Protein AF-A0A931HM32-F1 (afdb_monomer)

Foldseek 3Di:
DDPPPRDDPQLLLVLLCVQQNWDWDALDPPGDIDTAGRFDLVLQQCVQPDDDLLSLLCRRRNPVVSVVVCVSCVPPPVVVSVVVSLVSCLSSLNNDAAPVGSNVVSVLCRQCVVQLQQQCCVDDPNDGPSCCRNVVVVNPVNNSVVCLVVGDDVGSRNVSVVPPPVNVVVVVVCVVVVVDPDDDQADDPVVCDPVVVVVLVVVLVVQQVVLVVQCPDPVCPPVSPDRDDRRHYDADPVNVVVVVVVLVVVQVVCCVVVPPVDDRPDDPPDDD

Solvent-accessible surface area (backbone atoms only — not comparable to full-atom values): 15772 Å² total; per-residue (Å²): 136,72,53,100,77,77,57,64,82,54,44,44,30,50,45,36,34,76,42,53,44,65,49,77,46,69,65,53,102,86,39,68,78,44,80,36,59,58,42,50,50,70,37,50,28,48,51,73,77,54,83,49,66,68,61,46,36,25,40,46,56,35,63,76,53,28,50,57,51,48,64,71,45,69,87,51,66,67,64,62,55,49,51,50,49,46,50,55,25,46,57,53,34,60,57,70,74,36,93,76,32,35,45,51,51,41,53,51,30,47,76,37,36,79,26,45,44,56,46,31,58,72,40,98,78,65,50,52,72,45,45,36,31,69,39,27,90,86,31,39,59,56,55,53,66,63,43,62,83,66,51,62,90,82,33,48,41,53,48,51,61,74,67,36,62,68,61,51,51,53,51,53,51,36,38,73,72,62,79,37,81,76,81,72,84,44,52,60,67,74,90,60,40,73,64,58,51,50,53,50,52,50,52,46,48,50,51,46,51,53,50,50,54,49,31,67,31,86,92,33,55,91,65,54,74,76,79,79,73,76,72,73,58,52,77,52,73,64,57,52,51,51,53,50,49,52,50,53,52,47,40,53,52,43,35,70,75,50,39,95,79,48,79,69,88,71,79,79,81,76,83,128

Secondary structure (DSSP, 8-state):
---TTS-PPPHHHHHHHHHH--EEEE-STTSPEEEEPPPPHHHHHHTTT---HHHHHHHHH-HHHHHHHHHHHTTS-HHHHHHHHHHHHHHTT-SS--TT-HHHHHHHHHHHHHHHHHHHHTSTT---TTHHHHTTTTS-HHHHHHHGGGSPTTSHHHHHHHT-HHHHHHHHHHHHHTSSPPPPSSPPSTT--HHHHHHHHHHHHHHHHHHHHHHHSTTTTT---SPPPPPP----HHHHHHHHHHHHHHHHHHHHHHGGGPPPSS------

Structure (mmCIF, N/CA/C/O backbone):
data_AF-A0A931HM32-F1
#
_entry.id   AF-A0A931HM32-F1
#
loop_
_atom_site.group_PDB
_atom_site.id
_atom_site.type_symbol
_atom_site.label_atom_id
_atom_site.label_alt_id
_atom_site.label_comp_id
_atom_site.label_asym_id
_atom_site.label_entity_id
_atom_site.label_seq_id
_atom_site.pdbx_PDB_ins_code
_atom_site.Cartn_x
_atom_site.Cartn_y
_atom_site.Cartn_z
_atom_site.occupancy
_atom_site.B_iso_or_equiv
_atom_site.auth_seq_id
_atom_site.auth_comp_id
_atom_site.auth_asym_id
_atom_site.auth_atom_id
_atom_site.pdbx_PDB_model_num
ATOM 1 N N . MET A 1 1 ? -19.060 -9.678 -8.084 1.00 33.06 1 MET A N 1
ATOM 2 C CA . MET A 1 1 ? -20.511 -9.853 -7.874 1.00 33.06 1 MET A CA 1
ATOM 3 C C . MET A 1 1 ? -20.868 -8.829 -6.827 1.00 33.06 1 MET A C 1
ATOM 5 O O . MET A 1 1 ? -20.261 -8.868 -5.770 1.00 33.06 1 MET A O 1
ATOM 9 N N . SER A 1 2 ? -21.671 -7.838 -7.194 1.00 29.17 2 SER A N 1
ATOM 10 C CA . SER A 1 2 ? -22.040 -6.726 -6.318 1.00 29.17 2 SER A CA 1
ATOM 11 C C . SER A 1 2 ? -23.409 -7.043 -5.738 1.00 29.17 2 SER A C 1
ATOM 13 O O . SER A 1 2 ? -24.318 -7.348 -6.511 1.00 29.17 2 SER A O 1
ATOM 15 N N . ASP A 1 3 ? -23.531 -7.015 -4.417 1.00 38.59 3 ASP A N 1
ATOM 16 C CA . ASP A 1 3 ? -24.809 -7.219 -3.743 1.00 38.59 3 ASP A CA 1
ATOM 17 C C . ASP A 1 3 ? -25.696 -5.973 -3.891 1.00 38.59 3 ASP A C 1
ATOM 19 O O . ASP A 1 3 ? -25.210 -4.851 -4.063 1.00 38.59 3 ASP A O 1
ATOM 23 N N . ASP A 1 4 ? -27.012 -6.185 -3.831 1.00 36.72 4 ASP A N 1
ATOM 24 C CA . ASP A 1 4 ? -28.102 -5.236 -4.135 1.00 36.72 4 ASP A CA 1
ATOM 25 C C . ASP A 1 4 ? -28.138 -3.944 -3.273 1.00 36.72 4 ASP A C 1
ATOM 27 O O . ASP A 1 4 ? -29.061 -3.143 -3.403 1.00 36.72 4 ASP A O 1
ATOM 31 N N . ASN A 1 5 ? -27.121 -3.689 -2.438 1.00 39.31 5 ASN A N 1
ATOM 32 C CA . ASN A 1 5 ? -26.933 -2.456 -1.661 1.00 39.31 5 ASN A CA 1
ATOM 33 C C . ASN A 1 5 ? -25.804 -1.542 -2.175 1.00 39.31 5 ASN A C 1
ATOM 35 O O . ASN A 1 5 ? -25.488 -0.542 -1.535 1.00 39.31 5 ASN A O 1
ATOM 39 N N . GLY A 1 6 ? -25.177 -1.843 -3.316 1.00 35.59 6 GLY A N 1
ATOM 40 C CA . GLY A 1 6 ? -24.193 -0.947 -3.943 1.00 35.59 6 GLY A CA 1
ATOM 41 C C . GLY A 1 6 ? -22.862 -0.791 -3.192 1.00 35.59 6 GLY A C 1
ATOM 42 O O . GLY A 1 6 ? -21.959 -0.146 -3.716 1.00 35.59 6 GLY A O 1
ATOM 43 N N . SER A 1 7 ? -22.700 -1.414 -2.023 1.00 45.97 7 SER A N 1
ATOM 44 C CA . SER A 1 7 ? -21.397 -1.594 -1.388 1.00 45.97 7 SER A CA 1
ATOM 45 C C . SER A 1 7 ? -20.763 -2.855 -1.968 1.00 45.97 7 SER A C 1
ATOM 47 O O . SER A 1 7 ? -21.250 -3.966 -1.753 1.00 45.97 7 SER A O 1
ATOM 49 N N . ALA A 1 8 ? -19.718 -2.696 -2.779 1.00 59.38 8 ALA A N 1
ATOM 50 C CA . ALA A 1 8 ? -18.836 -3.818 -3.066 1.00 59.38 8 ALA A CA 1
ATOM 51 C C . ALA A 1 8 ? -18.270 -4.301 -1.723 1.00 59.38 8 ALA A C 1
ATOM 53 O O . ALA A 1 8 ? -17.804 -3.477 -0.941 1.00 59.38 8 ALA A O 1
ATOM 54 N N . ALA A 1 9 ? -18.351 -5.604 -1.436 1.00 75.25 9 ALA A N 1
ATOM 55 C CA . ALA A 1 9 ? -17.803 -6.162 -0.203 1.00 75.25 9 ALA A CA 1
ATOM 56 C C . ALA A 1 9 ? -16.348 -5.691 -0.019 1.00 75.25 9 ALA A C 1
ATOM 58 O O . ALA A 1 9 ? -15.522 -5.888 -0.914 1.00 75.25 9 ALA A O 1
ATOM 59 N N . SER A 1 10 ? -16.065 -5.034 1.110 1.00 92.44 10 SER A N 1
ATOM 60 C CA . SER A 1 10 ? -14.729 -4.526 1.423 1.00 92.44 10 SER A CA 1
ATOM 61 C C . SER A 1 10 ? -13.783 -5.697 1.680 1.00 92.44 10 SER A C 1
ATOM 63 O O . SER A 1 10 ? -14.019 -6.542 2.553 1.00 92.44 10 SER A O 1
ATOM 65 N N . PHE A 1 11 ? -12.696 -5.742 0.913 1.00 95.69 11 PHE A N 1
ATOM 66 C CA . PHE A 1 11 ? -11.633 -6.717 1.108 1.00 95.69 11 PHE A CA 1
ATOM 67 C C . PHE A 1 11 ? -10.917 -6.465 2.436 1.00 95.69 11 PHE A C 1
ATOM 69 O O . PHE A 1 11 ? -10.591 -7.415 3.139 1.00 95.69 11 PHE A O 1
ATOM 76 N N . PHE A 1 12 ? -10.712 -5.200 2.811 1.00 96.88 12 PHE A N 1
ATOM 77 C CA . PHE A 1 12 ? -10.086 -4.817 4.072 1.00 96.88 12 PHE A CA 1
ATOM 78 C C . PHE A 1 12 ? -10.884 -5.321 5.277 1.00 96.88 12 PHE A C 1
ATOM 80 O O . PHE A 1 12 ? -10.314 -5.957 6.160 1.00 96.88 12 PHE A O 1
ATOM 87 N N . ARG A 1 13 ? -12.207 -5.126 5.290 1.00 96.12 13 ARG A N 1
ATOM 88 C CA . ARG A 1 13 ? -13.055 -5.674 6.357 1.00 96.12 13 ARG A CA 1
ATOM 89 C C . ARG A 1 13 ? -12.977 -7.199 6.411 1.00 96.12 13 ARG A C 1
ATOM 91 O O . ARG A 1 13 ? -12.791 -7.759 7.486 1.00 96.12 13 ARG A O 1
ATOM 98 N N . THR A 1 14 ? -13.079 -7.856 5.254 1.00 96.50 14 THR A N 1
ATOM 99 C CA . THR A 1 14 ? -12.976 -9.324 5.156 1.00 96.50 14 THR A CA 1
ATOM 100 C C . THR A 1 14 ? -11.637 -9.816 5.717 1.00 96.50 14 THR A C 1
ATOM 102 O O . THR A 1 14 ? -11.590 -10.777 6.478 1.00 96.50 14 THR A O 1
ATOM 105 N N . LEU A 1 15 ? -10.546 -9.112 5.402 1.00 96.62 15 LEU A N 1
ATOM 106 C CA . LEU A 1 15 ? -9.211 -9.391 5.919 1.00 96.62 15 LEU A CA 1
ATOM 107 C C . LEU A 1 15 ? -9.160 -9.297 7.451 1.00 96.62 15 LEU A C 1
ATOM 109 O O . LEU A 1 15 ? -8.591 -10.188 8.081 1.00 96.62 15 LEU A O 1
ATOM 113 N N . LEU A 1 16 ? -9.742 -8.251 8.049 1.00 96.94 16 LEU A N 1
ATOM 114 C CA . LEU A 1 16 ? -9.800 -8.101 9.508 1.00 96.94 16 LEU A CA 1
ATOM 115 C C . LEU A 1 16 ? -10.594 -9.239 10.162 1.00 96.94 16 LEU A C 1
ATOM 117 O O . LEU A 1 16 ? -10.117 -9.852 11.119 1.00 96.94 16 LEU A O 1
ATOM 121 N N . GLU A 1 17 ? -11.771 -9.544 9.617 1.00 96.06 17 GLU A N 1
ATOM 122 C CA . GLU A 1 17 ? -12.668 -10.587 10.121 1.00 96.06 17 GLU A CA 1
ATOM 123 C C . GLU A 1 17 ? -12.003 -11.970 10.086 1.00 96.06 17 GLU A C 1
ATOM 125 O O . GLU A 1 17 ? -11.968 -12.678 11.091 1.00 96.06 17 GLU A O 1
ATOM 130 N N . GLU A 1 18 ? -11.399 -12.343 8.959 1.00 96.06 18 GLU A N 1
ATOM 131 C CA . GLU A 1 18 ? -10.729 -13.636 8.806 1.00 96.06 18 GLU A CA 1
ATOM 132 C C . GLU A 1 18 ? -9.413 -13.727 9.599 1.00 96.06 18 GLU A C 1
ATOM 134 O O . GLU A 1 18 ? -9.003 -14.813 10.036 1.00 96.06 18 GLU A O 1
ATOM 139 N N . ALA A 1 19 ? -8.716 -12.602 9.787 1.00 95.94 19 ALA A N 1
ATOM 140 C CA . ALA A 1 19 ? -7.470 -12.563 10.537 1.00 95.94 19 ALA A CA 1
ATOM 141 C C . ALA A 1 19 ? -7.698 -12.684 12.046 1.00 95.94 19 ALA A C 1
ATOM 143 O O . ALA A 1 19 ? -7.094 -13.561 12.673 1.00 95.94 19 ALA A O 1
ATOM 144 N N . ALA A 1 20 ? -8.521 -11.804 12.615 1.00 95.75 20 ALA A N 1
ATOM 145 C CA . ALA A 1 20 ? -8.644 -11.619 14.058 1.00 95.75 20 ALA A CA 1
ATOM 146 C C . ALA A 1 20 ? -9.920 -12.247 14.642 1.00 95.75 20 ALA A C 1
ATOM 148 O O . ALA A 1 20 ? -9.925 -12.645 15.807 1.00 95.75 20 ALA A O 1
ATOM 149 N N . GLY A 1 21 ? -10.982 -12.382 13.841 1.00 94.75 21 GLY A N 1
ATOM 150 C CA . GLY A 1 21 ? -12.316 -12.713 14.339 1.00 94.75 21 GLY A CA 1
ATOM 151 C C . GLY A 1 21 ? -12.908 -11.603 15.221 1.00 94.75 21 GLY A C 1
ATOM 152 O O . GLY A 1 21 ? -12.293 -10.544 15.384 1.00 94.75 21 GLY A O 1
A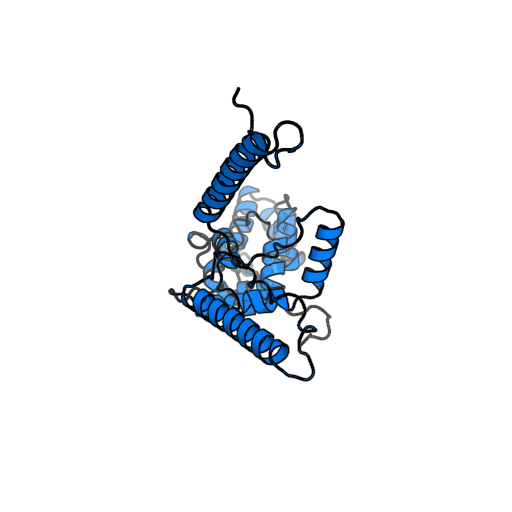TOM 153 N N . PRO A 1 22 ? -14.096 -11.824 15.808 1.00 96.19 22 PRO A N 1
ATOM 154 C CA . PRO A 1 22 ? -14.732 -10.829 16.661 1.00 96.19 22 PRO A CA 1
ATOM 155 C C . PRO A 1 22 ? -13.952 -10.615 17.964 1.00 96.19 22 PRO A C 1
ATOM 157 O O . PRO A 1 22 ? -13.372 -11.549 18.525 1.00 96.19 22 PRO A O 1
ATOM 160 N N . PHE A 1 23 ? -13.977 -9.385 18.468 1.00 96.25 23 PHE A N 1
ATOM 161 C CA . PHE A 1 23 ? -13.443 -9.020 19.774 1.00 96.25 23 PHE A CA 1
ATOM 162 C C . PHE A 1 23 ? -14.536 -9.158 20.836 1.00 96.25 23 PHE A C 1
ATOM 164 O O . PHE A 1 23 ? -15.658 -8.692 20.648 1.00 96.25 23 PHE A O 1
ATOM 171 N N . VAL A 1 24 ? -14.235 -9.810 21.957 1.00 94.88 24 VAL A N 1
ATOM 172 C CA . VAL A 1 24 ? -15.228 -10.085 23.005 1.00 94.88 24 VAL A CA 1
ATOM 173 C C . VAL A 1 24 ? -14.877 -9.310 24.265 1.00 94.88 24 VAL A C 1
ATOM 175 O O . VAL A 1 24 ? -13.780 -9.452 24.803 1.00 94.88 24 VAL A O 1
ATOM 178 N N . VAL A 1 25 ? -15.828 -8.516 24.755 1.00 91.69 25 VAL A N 1
ATOM 179 C CA . VAL A 1 25 ? -15.666 -7.658 25.933 1.00 91.69 25 VAL A CA 1
ATOM 180 C C . VAL A 1 25 ? -16.664 -8.056 27.003 1.00 91.69 25 VAL A C 1
ATOM 182 O O . VAL A 1 25 ? -17.865 -8.133 26.757 1.00 91.69 25 VAL A O 1
ATOM 185 N N . ASN A 1 26 ? -16.168 -8.236 28.225 1.00 89.00 26 ASN A N 1
ATOM 186 C CA . ASN A 1 26 ? -17.001 -8.446 29.402 1.00 89.00 26 ASN A CA 1
ATOM 187 C C . ASN A 1 26 ? -17.054 -7.160 30.229 1.00 89.00 26 ASN A C 1
ATOM 189 O O . ASN A 1 26 ? -16.048 -6.746 30.806 1.00 89.00 26 ASN A O 1
ATOM 193 N N . LEU A 1 27 ? -18.233 -6.538 30.318 1.00 85.00 27 LEU A N 1
ATOM 194 C CA . LEU A 1 27 ? -18.455 -5.289 31.060 1.00 85.00 27 LEU A CA 1
ATOM 195 C C . LEU A 1 27 ? -18.550 -5.509 32.592 1.00 85.00 27 LEU A C 1
ATOM 197 O O . LEU A 1 27 ? -19.466 -5.026 33.257 1.00 85.00 27 LEU A O 1
ATOM 201 N N . GLY A 1 28 ? -17.593 -6.244 33.169 1.00 78.81 28 GLY A N 1
ATOM 202 C CA . GLY A 1 28 ? -17.525 -6.600 34.595 1.00 78.81 28 GLY A CA 1
ATOM 203 C C . GLY A 1 28 ? -18.207 -7.924 34.967 1.00 78.81 28 GLY A C 1
ATOM 204 O O . GLY A 1 28 ? -18.790 -8.591 34.119 1.00 78.81 28 GLY A O 1
ATOM 205 N N . ASP A 1 29 ? -18.136 -8.291 36.255 1.00 70.88 29 ASP A N 1
ATOM 206 C CA . ASP A 1 29 ? -18.528 -9.619 36.777 1.00 70.88 29 ASP A CA 1
ATOM 207 C C . ASP A 1 29 ? -20.010 -9.993 36.552 1.00 70.88 29 ASP A C 1
ATOM 209 O O . ASP A 1 29 ? -20.332 -11.176 36.470 1.00 70.88 29 ASP A O 1
ATOM 213 N N . ASP A 1 30 ? -20.896 -8.998 36.415 1.00 70.62 30 ASP A N 1
ATOM 214 C CA . ASP A 1 30 ? -22.340 -9.163 36.158 1.00 70.62 30 ASP A CA 1
ATOM 215 C C . ASP A 1 30 ? -22.800 -8.455 34.857 1.00 70.62 30 ASP A C 1
ATOM 217 O O . ASP A 1 30 ? -23.999 -8.279 34.621 1.00 70.62 30 ASP A O 1
ATOM 221 N N . GLY A 1 31 ? -21.863 -7.980 34.027 1.00 70.56 31 GLY A N 1
ATOM 222 C CA . GLY A 1 31 ? -22.165 -7.251 32.790 1.00 70.56 31 GLY A CA 1
ATOM 223 C C . GLY A 1 31 ? -22.534 -8.171 31.618 1.00 70.56 31 GLY A C 1
ATOM 224 O O . GLY A 1 31 ? -22.197 -9.356 31.637 1.00 70.56 31 GLY A O 1
ATOM 225 N N . PRO A 1 32 ? -23.218 -7.658 30.575 1.00 81.88 32 PRO A N 1
ATOM 226 C CA . PRO A 1 32 ? -23.407 -8.418 29.346 1.00 81.88 32 PRO A CA 1
ATOM 227 C C . PRO A 1 32 ? -22.059 -8.636 28.646 1.00 81.88 32 PRO A C 1
ATOM 229 O O . PRO A 1 32 ? -21.220 -7.734 28.594 1.00 81.88 32 PRO A O 1
ATOM 232 N N . GLU A 1 33 ? -21.881 -9.830 28.087 1.00 91.00 33 GLU A N 1
ATOM 233 C CA . GLU A 1 33 ? -20.816 -10.108 27.127 1.00 91.00 33 GLU A CA 1
ATOM 234 C C . GLU A 1 33 ? -21.186 -9.428 25.806 1.00 91.00 33 GLU A C 1
ATOM 236 O O . GLU A 1 33 ? -22.261 -9.668 25.246 1.00 91.00 33 GLU A O 1
ATOM 241 N N . LEU A 1 34 ? -20.317 -8.537 25.341 1.00 93.06 34 LEU A N 1
ATOM 242 C CA . LEU A 1 34 ? -20.469 -7.844 24.072 1.00 93.06 34 LEU A CA 1
ATOM 243 C C . LEU A 1 34 ? -19.532 -8.468 23.046 1.00 93.06 34 LEU A C 1
ATOM 245 O O . LEU A 1 34 ? -18.351 -8.687 23.316 1.00 93.06 34 LEU A O 1
ATOM 249 N N . VAL A 1 35 ? -20.073 -8.727 21.860 1.00 95.12 35 VAL A N 1
ATOM 250 C CA . VAL A 1 35 ? -19.321 -9.205 20.701 1.00 95.12 35 VAL A CA 1
ATOM 251 C C . VAL A 1 35 ? -19.190 -8.037 19.736 1.00 95.12 35 VAL A C 1
ATOM 253 O O . VAL A 1 35 ? -20.192 -7.504 19.262 1.00 95.12 35 VAL A O 1
ATOM 256 N N . ILE A 1 36 ? -17.954 -7.618 19.499 1.00 95.94 36 ILE A N 1
ATOM 257 C CA . ILE A 1 36 ? -17.585 -6.531 18.602 1.00 95.94 36 ILE A CA 1
ATOM 258 C C . ILE A 1 36 ? -17.050 -7.163 17.319 1.00 95.94 36 ILE A C 1
ATOM 260 O O . ILE A 1 36 ? -16.032 -7.855 17.325 1.00 95.94 36 ILE A O 1
ATOM 264 N N . GLU A 1 37 ? -17.766 -6.945 16.222 1.00 96.44 37 GLU A N 1
ATOM 265 C CA . GLU A 1 37 ? -17.372 -7.425 14.898 1.00 96.44 37 GLU A CA 1
ATOM 266 C C . GLU A 1 37 ? -16.240 -6.576 14.305 1.00 96.44 37 GLU A C 1
ATOM 268 O O . GLU A 1 37 ? -15.914 -5.504 14.814 1.00 96.44 37 GLU A O 1
ATOM 273 N N . ALA A 1 38 ? -15.641 -7.051 13.210 1.00 96.00 38 ALA A N 1
ATOM 274 C CA . ALA A 1 38 ? -14.643 -6.270 12.486 1.00 96.00 38 ALA A CA 1
ATOM 275 C C . ALA A 1 38 ? -15.236 -4.923 12.016 1.00 96.00 38 ALA A C 1
ATOM 277 O O . ALA A 1 38 ? -16.309 -4.928 11.396 1.00 96.00 38 ALA A O 1
ATOM 278 N N . PRO A 1 39 ? -14.549 -3.791 12.270 1.00 96.25 39 PRO A N 1
ATOM 279 C CA . PRO A 1 39 ? -15.057 -2.468 11.928 1.00 96.25 39 PRO A CA 1
ATOM 280 C C . PRO A 1 39 ? -15.178 -2.292 10.411 1.00 96.25 39 PRO A C 1
ATOM 282 O O . PRO A 1 39 ? -14.434 -2.898 9.630 1.00 96.25 39 PRO A O 1
ATOM 285 N N . GLU A 1 40 ? -16.106 -1.439 9.976 1.00 95.69 40 GLU A N 1
ATOM 286 C CA . GLU A 1 40 ? -16.254 -1.136 8.556 1.00 95.69 40 GLU A CA 1
ATOM 287 C C . GLU A 1 40 ? -15.015 -0.403 8.033 1.00 95.69 40 GLU A C 1
ATOM 289 O O . GLU A 1 40 ? -14.451 0.483 8.677 1.00 95.69 40 GLU A O 1
ATOM 294 N N . ALA A 1 41 ? -14.618 -0.726 6.805 1.00 95.31 41 ALA A N 1
ATOM 295 C CA . ALA A 1 41 ? -13.468 -0.106 6.155 1.00 95.31 41 ALA A CA 1
ATOM 296 C C . ALA A 1 41 ? -13.585 1.426 6.062 1.00 95.31 41 ALA A C 1
ATOM 298 O O . ALA A 1 41 ? -12.605 2.141 6.276 1.00 95.31 41 ALA A O 1
ATOM 299 N N . GLY A 1 42 ? -14.795 1.930 5.797 1.00 95.06 42 GLY A N 1
ATOM 300 C CA . GLY A 1 42 ? -15.073 3.366 5.780 1.00 95.06 42 GLY A CA 1
ATOM 301 C C . GLY A 1 42 ? -14.825 4.034 7.132 1.00 95.06 42 GLY A C 1
ATOM 302 O O . GLY A 1 42 ? -14.246 5.115 7.171 1.00 95.06 42 GLY A O 1
ATOM 303 N N . ASP A 1 43 ? -15.180 3.371 8.230 1.00 96.25 43 ASP A N 1
ATOM 304 C CA . ASP A 1 43 ? -15.022 3.919 9.576 1.00 96.25 43 ASP A CA 1
ATOM 305 C C . ASP A 1 43 ? -13.552 3.907 10.009 1.00 96.25 43 ASP A C 1
ATOM 307 O O . ASP A 1 43 ? -13.042 4.901 10.535 1.00 96.25 43 ASP A O 1
ATOM 311 N N . VAL A 1 44 ? -12.819 2.840 9.668 1.00 96.94 44 VAL A N 1
ATOM 312 C CA . VAL A 1 44 ? -11.362 2.773 9.866 1.00 96.94 44 VAL A CA 1
ATOM 313 C C . VAL A 1 44 ? -10.650 3.883 9.090 1.00 96.94 44 VAL A C 1
ATOM 315 O O . VAL A 1 44 ? -9.753 4.527 9.631 1.00 96.94 44 VAL A O 1
ATOM 318 N N . ALA A 1 45 ? -11.070 4.176 7.856 1.00 96.19 45 ALA A N 1
ATOM 319 C CA . ALA A 1 45 ? -10.509 5.273 7.068 1.00 96.19 45 ALA A CA 1
ATOM 320 C C . ALA A 1 45 ? -10.709 6.656 7.723 1.00 96.19 45 ALA A C 1
ATOM 322 O O . ALA A 1 45 ? -9.882 7.549 7.538 1.00 96.19 45 ALA A O 1
ATOM 323 N N . VAL A 1 46 ? -11.778 6.847 8.504 1.00 96.38 46 VAL A N 1
ATOM 324 C CA . VAL A 1 46 ? -12.079 8.123 9.179 1.00 96.38 46 VAL A CA 1
ATOM 325 C C . VAL A 1 46 ? -11.216 8.338 10.433 1.00 96.38 46 VAL A C 1
ATOM 327 O O . VAL A 1 46 ? -10.957 9.492 10.798 1.00 96.38 46 VAL A O 1
ATOM 330 N N . LEU A 1 47 ? -10.680 7.264 11.035 1.00 95.00 47 LEU A N 1
ATOM 331 C CA . LEU A 1 47 ? -9.837 7.320 12.241 1.00 95.00 47 LEU A CA 1
ATOM 332 C C . LEU A 1 47 ? -8.637 8.272 12.116 1.00 95.00 47 LEU A C 1
ATOM 334 O O . LEU A 1 47 ? -8.212 8.834 13.122 1.00 95.00 47 LEU A O 1
ATOM 338 N N . ASP A 1 48 ? -8.127 8.518 10.904 1.00 90.38 48 ASP A N 1
ATOM 339 C CA . ASP A 1 48 ? -7.029 9.467 10.649 1.00 90.38 48 ASP A CA 1
ATOM 340 C C . ASP A 1 48 ? -7.318 10.891 11.155 1.00 90.38 48 ASP A C 1
ATOM 342 O O . ASP A 1 48 ? -6.404 11.659 11.464 1.00 90.38 48 ASP A O 1
ATOM 346 N N . THR A 1 49 ? -8.596 11.261 11.213 1.00 92.88 49 THR A N 1
ATOM 347 C CA . THR A 1 49 ? -9.054 12.612 11.570 1.00 92.88 49 THR A CA 1
ATOM 348 C C . THR A 1 49 ? -9.818 12.661 12.895 1.00 92.88 49 THR A C 1
ATOM 350 O O . THR A 1 49 ? -10.117 13.752 13.389 1.00 92.88 49 THR A O 1
ATOM 353 N N . THR A 1 50 ? -10.094 11.504 13.501 1.00 93.94 50 THR A N 1
ATOM 354 C CA . THR A 1 50 ? -10.896 11.379 14.722 1.00 93.94 50 THR A CA 1
ATOM 355 C C . THR A 1 50 ? -10.029 11.409 15.979 1.00 93.94 50 THR A C 1
ATOM 357 O O . THR A 1 50 ? -9.245 10.502 16.244 1.00 93.94 50 THR A O 1
ATOM 360 N N . VAL A 1 51 ? -10.199 12.443 16.807 1.00 91.69 51 VAL A N 1
ATOM 361 C CA . VAL A 1 51 ? -9.400 12.642 18.037 1.00 91.69 51 VAL A CA 1
ATOM 362 C C . VAL A 1 51 ? -10.147 12.211 19.306 1.00 91.69 51 VAL A C 1
ATOM 364 O O . VAL A 1 51 ? -9.523 11.855 20.303 1.00 91.69 51 VAL A O 1
ATOM 367 N N . SER A 1 52 ? -11.479 12.266 19.294 1.00 94.94 52 SER A N 1
ATOM 368 C CA . SER A 1 52 ? -12.325 11.923 20.443 1.00 94.94 52 SER A CA 1
ATOM 369 C C . SER A 1 52 ? -12.375 10.409 20.644 1.00 94.94 52 SER A C 1
ATOM 371 O O . SER A 1 52 ? -12.655 9.677 19.702 1.00 94.94 52 SER A O 1
ATOM 373 N N . VAL A 1 53 ? -12.153 9.940 21.876 1.00 94.75 53 VAL A N 1
ATOM 374 C CA . VAL A 1 53 ? -12.238 8.507 22.225 1.00 94.75 53 VAL A CA 1
ATOM 375 C C . VAL A 1 53 ? -13.660 7.970 22.039 1.00 94.75 53 VAL A C 1
ATOM 377 O O . VAL A 1 53 ? -13.825 6.838 21.603 1.00 94.75 53 VAL A O 1
ATOM 380 N N . HIS A 1 54 ? -14.687 8.779 22.314 1.00 94.12 54 HIS A N 1
ATOM 381 C CA . HIS A 1 54 ? -16.079 8.379 22.085 1.00 94.12 54 HIS A CA 1
ATOM 382 C C . HIS A 1 54 ? -16.387 8.227 20.594 1.00 94.12 54 HIS A C 1
ATOM 384 O O . HIS A 1 54 ? -17.012 7.252 20.200 1.00 94.12 54 HIS A O 1
ATOM 390 N N . ASP A 1 55 ? -15.891 9.147 19.769 1.00 95.88 55 ASP A N 1
ATOM 391 C CA . ASP A 1 55 ? -16.096 9.101 18.321 1.00 95.88 55 ASP A CA 1
ATOM 392 C C . ASP A 1 55 ? -15.296 7.936 17.712 1.00 95.88 55 ASP A C 1
ATOM 394 O O . ASP A 1 55 ? -15.757 7.276 16.791 1.00 95.88 55 ASP A O 1
ATOM 398 N N . GLN A 1 56 ? -14.100 7.642 18.238 1.00 96.38 56 GLN A N 1
ATOM 399 C CA . GLN A 1 56 ? -13.345 6.448 17.847 1.00 96.38 56 GLN A CA 1
ATOM 400 C C . GLN A 1 56 ? -14.087 5.168 18.232 1.00 96.38 56 GLN A C 1
ATOM 402 O O . GLN A 1 56 ? -14.137 4.246 17.429 1.00 96.38 56 GLN A O 1
ATOM 407 N N . LEU A 1 57 ? -14.676 5.108 19.430 1.00 96.88 57 LEU A N 1
ATOM 408 C CA . LEU A 1 57 ? -15.490 3.969 19.843 1.00 96.88 57 LEU A CA 1
ATOM 409 C C . LEU A 1 57 ? -16.674 3.769 18.890 1.00 96.88 57 LEU A C 1
ATOM 411 O O . LEU A 1 57 ? -16.862 2.657 18.413 1.00 96.88 57 LEU A O 1
ATOM 415 N N . ASP A 1 58 ? -17.411 4.836 18.572 1.00 97.00 58 ASP A N 1
ATOM 416 C CA . ASP A 1 58 ? -18.521 4.814 17.609 1.00 97.00 58 ASP A CA 1
ATOM 417 C C . ASP A 1 58 ? -18.088 4.232 16.254 1.00 97.00 58 ASP A C 1
ATOM 419 O O . ASP A 1 58 ? -18.682 3.273 15.770 1.00 97.00 58 ASP A O 1
ATOM 423 N N . LEU A 1 59 ? -16.962 4.696 15.709 1.00 96.62 59 LEU A N 1
ATOM 424 C CA . LEU A 1 59 ? -16.398 4.164 14.461 1.00 96.62 59 LEU A CA 1
ATOM 425 C C . LEU A 1 59 ? -15.986 2.681 14.547 1.00 96.62 59 LEU A C 1
ATOM 427 O O . LEU A 1 59 ? -15.992 1.977 13.542 1.00 96.62 59 LEU A O 1
ATOM 431 N N . LEU A 1 60 ? -15.583 2.194 15.722 1.00 96.81 60 LEU A N 1
ATOM 432 C CA . LEU A 1 60 ? -15.076 0.828 15.881 1.00 96.81 60 LEU A CA 1
ATOM 433 C C . LEU A 1 60 ? -16.173 -0.204 16.135 1.00 96.81 60 LEU A C 1
ATOM 435 O O . LEU A 1 60 ? -16.016 -1.357 15.742 1.00 96.81 60 LEU A O 1
ATOM 439 N N . VAL A 1 61 ? -17.247 0.181 16.828 1.00 95.62 61 VAL A N 1
ATOM 440 C CA . VAL A 1 61 ? -18.281 -0.763 17.288 1.00 95.62 61 VAL A CA 1
ATOM 441 C C . VAL A 1 61 ? -19.686 -0.421 16.784 1.00 95.62 61 VAL A C 1
ATOM 443 O O . VAL A 1 61 ? -20.602 -1.230 16.933 1.00 95.62 61 VAL A O 1
ATOM 446 N N . GLY A 1 62 ? -19.863 0.757 16.183 1.00 94.69 62 GLY A N 1
ATOM 447 C CA . GLY A 1 62 ? -21.143 1.324 15.775 1.00 94.69 62 GLY A CA 1
ATOM 448 C C . GLY A 1 62 ? -21.911 1.989 16.923 1.00 94.69 62 GLY A C 1
ATOM 449 O O . GLY A 1 62 ? -21.863 1.541 18.072 1.00 94.69 62 GLY A O 1
ATOM 450 N N . GLU A 1 63 ? -22.697 3.011 16.577 1.00 92.56 63 GLU A N 1
ATOM 451 C CA . GLU A 1 63 ? -23.418 3.910 17.496 1.00 92.56 63 GLU A CA 1
ATOM 452 C C . GLU A 1 63 ? -24.146 3.166 18.624 1.00 92.56 63 GLU A C 1
ATOM 454 O O . GLU A 1 63 ? -23.981 3.465 19.805 1.00 92.56 63 GLU A O 1
ATOM 459 N N . GLN A 1 64 ? -24.88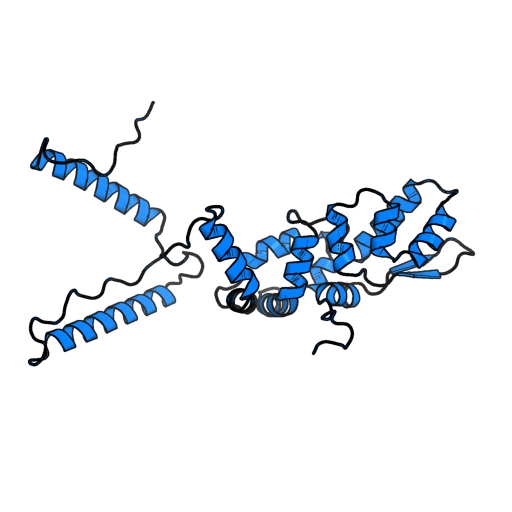4 2.104 18.284 1.00 92.75 64 GLN A N 1
ATOM 460 C CA . GLN A 1 64 ? -25.679 1.362 19.262 1.00 92.75 64 GLN A CA 1
ATOM 461 C C . GLN A 1 64 ? -24.833 0.653 20.334 1.00 92.75 64 GLN A C 1
ATOM 463 O O . GLN A 1 64 ? -25.219 0.637 21.504 1.00 92.75 64 GLN A O 1
ATOM 468 N N . LEU A 1 65 ? -23.718 0.019 19.956 1.00 93.25 65 LEU A N 1
ATOM 469 C CA . LEU A 1 65 ? -22.833 -0.642 20.921 1.00 93.25 65 LEU A CA 1
ATOM 470 C C . LEU A 1 65 ? -21.975 0.385 21.661 1.00 93.25 65 LEU A C 1
ATOM 472 O O . LEU A 1 65 ? -21.712 0.209 22.853 1.00 93.25 65 LEU A O 1
ATOM 476 N N . ALA A 1 66 ? -21.590 1.467 20.982 1.00 94.00 66 ALA A N 1
ATOM 477 C CA . ALA A 1 66 ? -20.817 2.550 21.565 1.00 94.00 66 ALA A CA 1
ATOM 478 C C . ALA A 1 66 ? -21.583 3.219 22.710 1.00 94.00 66 ALA A C 1
ATOM 480 O O . ALA A 1 66 ? -21.002 3.419 23.774 1.00 94.00 66 ALA A O 1
ATOM 481 N N . ASP A 1 67 ? -22.887 3.458 22.545 1.00 93.69 67 ASP A N 1
ATOM 482 C CA . ASP A 1 67 ? -23.759 3.992 23.597 1.00 93.69 67 ASP A CA 1
ATOM 483 C C . ASP A 1 67 ? -23.814 3.069 24.826 1.00 93.69 67 ASP A C 1
ATOM 485 O O . ASP A 1 67 ? -23.656 3.525 25.959 1.00 93.69 67 ASP A O 1
ATOM 489 N N . ILE A 1 68 ? -23.966 1.753 24.622 1.00 92.62 68 ILE A N 1
ATOM 490 C CA . ILE A 1 68 ? -24.016 0.765 25.717 1.00 92.62 68 ILE A CA 1
ATOM 491 C C . ILE A 1 68 ? -22.700 0.755 26.505 1.00 92.62 68 ILE A C 1
ATOM 493 O O . ILE A 1 68 ? -22.701 0.721 27.740 1.00 92.62 68 ILE A O 1
ATOM 497 N N . ILE A 1 69 ? -21.571 0.777 25.795 1.00 92.50 69 ILE A N 1
ATOM 498 C CA . ILE A 1 69 ? -20.243 0.818 26.409 1.00 92.50 69 ILE A CA 1
ATOM 499 C C . ILE A 1 69 ? -20.048 2.164 27.121 1.00 92.50 69 ILE A C 1
ATOM 501 O O . ILE A 1 69 ? -19.658 2.186 28.287 1.00 92.50 69 ILE A O 1
ATOM 505 N N . ALA A 1 70 ? -20.372 3.288 26.485 1.00 90.69 70 ALA A N 1
ATOM 506 C CA . ALA A 1 70 ? -20.221 4.617 27.072 1.00 90.69 70 ALA A CA 1
ATOM 507 C C . ALA A 1 70 ? -21.041 4.776 28.362 1.00 90.69 70 ALA A C 1
ATOM 509 O O . ALA A 1 70 ? -20.510 5.262 29.364 1.00 90.69 70 ALA A O 1
ATOM 510 N N . ASP A 1 71 ? -22.286 4.294 28.382 1.00 91.25 71 ASP A N 1
ATOM 511 C CA . ASP A 1 71 ? -23.140 4.289 29.573 1.00 91.25 71 ASP A CA 1
ATOM 512 C C . ASP A 1 71 ? -22.520 3.476 30.718 1.00 91.25 71 ASP A C 1
ATOM 514 O O . ASP A 1 71 ? -22.530 3.905 31.879 1.00 91.25 71 ASP A O 1
ATOM 518 N N . HIS A 1 72 ? -21.924 2.321 30.406 1.00 90.12 72 HIS A N 1
ATOM 519 C CA . HIS A 1 72 ? -21.239 1.492 31.397 1.00 90.12 72 HIS A CA 1
ATOM 520 C C . HIS A 1 72 ? -20.005 2.188 31.993 1.00 90.12 72 HIS A C 1
ATOM 522 O O . HIS A 1 72 ? -19.735 2.086 33.195 1.00 90.12 72 HIS A O 1
ATOM 528 N N . TYR A 1 73 ? -19.261 2.922 31.166 1.00 90.06 73 TYR A N 1
ATOM 529 C CA . TYR A 1 73 ? -18.045 3.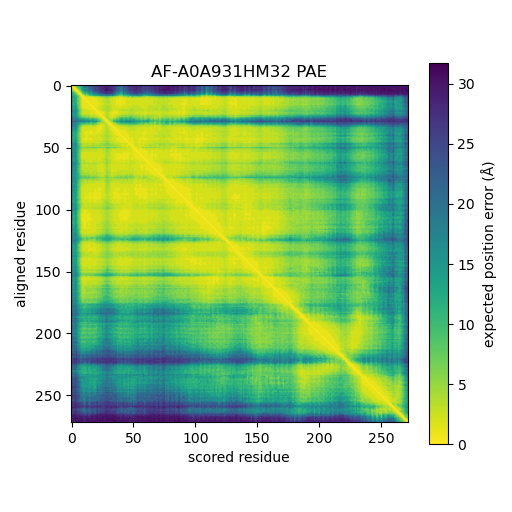627 31.566 1.00 90.06 73 TYR A CA 1
ATOM 530 C C . TYR A 1 73 ? -18.295 5.052 32.092 1.00 90.06 73 TYR A C 1
ATOM 532 O O . TYR A 1 73 ? -17.365 5.676 32.598 1.00 90.06 73 TYR A O 1
ATOM 540 N N . ALA A 1 74 ? -19.537 5.554 32.087 1.00 89.56 74 ALA A N 1
ATOM 541 C CA . ALA A 1 74 ? -19.877 6.935 32.458 1.00 89.56 74 ALA A CA 1
ATOM 542 C C . ALA A 1 74 ? -19.429 7.359 33.873 1.00 89.56 74 ALA A C 1
ATOM 544 O O . ALA A 1 74 ? -19.218 8.542 34.139 1.00 89.56 74 ALA A O 1
ATOM 545 N N . HIS A 1 75 ? -19.283 6.399 34.791 1.00 88.44 75 HIS A N 1
ATOM 546 C CA . HIS A 1 75 ? -18.866 6.635 36.180 1.00 88.44 75 HIS A CA 1
ATOM 547 C C . HIS A 1 75 ? -17.466 6.087 36.493 1.00 88.44 75 HIS A C 1
ATOM 549 O O . HIS A 1 75 ? -17.050 6.079 37.654 1.00 88.44 75 HIS A O 1
ATOM 555 N N . ARG A 1 76 ? -16.751 5.606 35.473 1.00 89.44 76 ARG A N 1
ATOM 556 C CA . ARG A 1 76 ? -15.407 5.040 35.581 1.00 89.44 76 ARG A CA 1
ATOM 557 C C . ARG A 1 76 ? -14.351 6.070 35.164 1.00 89.44 76 ARG A C 1
ATOM 559 O O . ARG A 1 76 ? -14.680 7.086 34.547 1.00 89.44 76 ARG A O 1
ATOM 566 N N . PRO A 1 77 ? -13.071 5.858 35.510 1.00 93.19 77 PRO A N 1
ATOM 567 C CA . PRO A 1 77 ? -11.985 6.659 34.966 1.00 93.19 77 PRO A CA 1
ATOM 568 C C . PRO A 1 77 ? -11.984 6.604 33.436 1.00 93.19 77 PRO A C 1
ATOM 570 O O . PRO A 1 77 ? -12.020 5.528 32.848 1.00 93.19 77 PRO A O 1
ATOM 573 N N . PHE A 1 78 ? -11.875 7.768 32.794 1.00 91.31 78 PHE A N 1
ATOM 574 C CA . PHE A 1 78 ? -11.821 7.877 31.332 1.00 91.31 78 PHE A CA 1
ATOM 575 C C . PHE A 1 78 ? -10.683 7.055 30.704 1.00 91.31 78 PHE A C 1
ATOM 577 O O . PHE A 1 78 ? -10.819 6.582 29.581 1.00 91.31 78 PHE A O 1
ATOM 584 N N . SER A 1 79 ? -9.582 6.846 31.435 1.00 93.75 79 SER A N 1
ATOM 585 C CA . SER A 1 79 ? -8.483 5.988 30.988 1.00 93.75 79 SER A CA 1
ATOM 586 C C . SER A 1 79 ? -8.934 4.558 30.708 1.00 93.75 79 SER A C 1
ATOM 588 O O . SER A 1 79 ? -8.472 3.992 29.737 1.00 93.75 79 SER A O 1
ATOM 590 N N . GLU A 1 80 ? -9.881 4.002 31.474 1.00 94.00 80 GLU A N 1
ATOM 591 C CA . GLU A 1 80 ? -10.350 2.629 31.232 1.00 94.00 80 GLU A CA 1
ATOM 592 C C . GLU A 1 80 ? -11.125 2.505 29.908 1.00 94.00 80 GLU A C 1
ATOM 594 O O . GLU A 1 80 ? -11.119 1.446 29.290 1.00 94.00 80 GLU A O 1
ATOM 599 N N . LEU A 1 81 ? -11.793 3.578 29.463 1.00 94.75 81 LEU A N 1
ATOM 600 C CA . LEU A 1 81 ? -12.450 3.610 28.154 1.00 94.75 81 LEU A CA 1
ATOM 601 C C . LEU A 1 81 ? -11.428 3.762 27.024 1.00 94.75 81 LEU A C 1
ATOM 603 O O . LEU A 1 81 ? -11.565 3.127 25.984 1.00 94.75 81 LEU A O 1
ATOM 607 N N . ALA A 1 82 ? -10.413 4.605 27.230 1.00 95.69 82 ALA A N 1
ATOM 608 C CA . ALA A 1 82 ? -9.323 4.764 26.274 1.00 95.69 82 ALA A CA 1
ATOM 609 C C . ALA A 1 82 ? -8.542 3.451 26.097 1.00 95.69 82 ALA A C 1
ATOM 611 O O . ALA A 1 82 ? -8.306 3.052 24.963 1.00 95.69 82 ALA A O 1
ATOM 612 N N . ASP A 1 83 ? -8.242 2.753 27.196 1.00 96.31 83 ASP A N 1
ATOM 613 C CA . ASP A 1 83 ? -7.590 1.442 27.181 1.00 96.31 83 ASP A CA 1
ATOM 614 C C . ASP A 1 83 ? -8.440 0.419 26.404 1.00 96.31 83 ASP A C 1
ATOM 616 O O . ASP A 1 83 ? -7.914 -0.291 25.557 1.00 96.31 83 ASP A O 1
ATOM 620 N N . LEU A 1 84 ? -9.768 0.404 26.596 1.00 96.12 84 LEU A N 1
ATOM 621 C CA . LEU A 1 84 ? -10.667 -0.467 25.826 1.00 96.12 84 LEU A CA 1
ATOM 622 C C . LEU A 1 84 ? -10.647 -0.154 24.320 1.00 96.12 84 LEU A C 1
ATOM 624 O O . LEU A 1 84 ? -10.655 -1.068 23.498 1.00 96.12 84 LEU A O 1
ATOM 628 N N . VAL A 1 85 ? -10.658 1.127 23.945 1.00 97.19 85 VAL A N 1
ATOM 629 C CA . VAL A 1 85 ? -10.563 1.533 22.534 1.00 97.19 85 VAL A CA 1
ATOM 630 C C . VAL A 1 85 ? -9.230 1.084 21.941 1.00 97.19 85 VAL A C 1
ATOM 632 O O . VAL A 1 85 ? -9.211 0.552 20.830 1.00 97.19 85 VAL A O 1
ATOM 635 N N . ASP A 1 86 ? -8.131 1.244 22.676 1.00 97.25 86 ASP A N 1
ATOM 636 C CA . ASP A 1 86 ? -6.818 0.779 22.239 1.00 97.25 86 ASP A CA 1
ATOM 637 C C . ASP A 1 86 ? -6.767 -0.754 22.130 1.00 97.25 86 ASP A C 1
ATOM 639 O O . ASP A 1 86 ? -6.272 -1.247 21.119 1.00 97.25 86 ASP A O 1
ATOM 643 N N . ASP A 1 87 ? -7.372 -1.502 23.061 1.00 97.44 87 ASP A N 1
ATOM 644 C CA . ASP A 1 87 ? -7.480 -2.969 23.010 1.00 97.44 87 ASP A CA 1
ATOM 645 C C . ASP A 1 87 ? -8.255 -3.446 21.767 1.00 97.44 87 ASP A C 1
ATOM 647 O O . ASP A 1 87 ? -7.819 -4.367 21.070 1.00 97.44 87 ASP A O 1
ATOM 651 N N . ILE A 1 88 ? -9.386 -2.801 21.441 1.00 97.38 88 ILE A N 1
ATOM 652 C CA . ILE A 1 88 ? -10.164 -3.100 20.223 1.00 97.38 88 ILE A CA 1
ATOM 653 C C . ILE A 1 88 ? -9.295 -2.860 18.985 1.00 97.38 88 ILE A C 1
ATOM 655 O O . ILE A 1 88 ? -9.232 -3.688 18.072 1.00 97.38 88 ILE A O 1
ATOM 659 N N . ARG A 1 89 ? -8.601 -1.720 18.945 1.00 97.38 89 ARG A N 1
ATOM 660 C CA . ARG A 1 89 ? -7.739 -1.366 17.816 1.00 97.38 89 ARG A CA 1
ATOM 661 C C . ARG A 1 89 ? -6.538 -2.296 17.707 1.00 97.38 89 ARG A C 1
ATOM 663 O O . ARG A 1 89 ? -6.133 -2.615 16.593 1.00 97.38 89 ARG A O 1
ATOM 670 N N . GLU A 1 90 ? -5.967 -2.733 18.821 1.00 97.06 90 GLU A N 1
ATOM 671 C CA . GLU A 1 90 ? -4.863 -3.688 18.854 1.00 97.06 90 GLU A CA 1
ATOM 672 C C . GLU A 1 90 ? -5.311 -5.053 18.329 1.00 97.06 90 GLU A C 1
ATOM 674 O O . GLU A 1 90 ? -4.652 -5.612 17.451 1.00 97.06 90 GLU A O 1
ATOM 679 N N . HIS A 1 91 ? -6.472 -5.550 18.773 1.00 97.31 91 HIS A N 1
ATOM 680 C CA . HIS A 1 91 ? -7.041 -6.823 18.313 1.00 97.31 91 HIS A CA 1
ATOM 681 C C . HIS A 1 91 ? -7.193 -6.879 16.789 1.00 97.31 91 HIS A C 1
ATOM 683 O O . HIS A 1 91 ? -6.808 -7.865 16.159 1.00 97.31 91 HIS A O 1
ATOM 689 N N . PHE A 1 92 ? -7.681 -5.796 16.179 1.00 97.31 92 PHE A N 1
ATOM 690 C CA . PHE A 1 92 ? -7.821 -5.690 14.723 1.00 97.31 92 PHE A CA 1
ATOM 691 C C . PHE A 1 92 ? -6.554 -5.189 14.004 1.00 97.31 92 PHE A C 1
ATOM 693 O O . PHE A 1 92 ? -6.586 -4.949 12.799 1.00 97.31 92 PHE A O 1
ATOM 700 N N . GLY A 1 93 ? -5.424 -5.023 14.696 1.00 96.38 93 GLY A N 1
ATOM 701 C CA . GLY A 1 93 ? -4.167 -4.568 14.090 1.00 96.38 93 GLY A CA 1
ATOM 702 C C . GLY A 1 93 ? -4.211 -3.136 13.541 1.00 96.38 93 GLY A C 1
ATOM 703 O O . GLY A 1 93 ? -3.445 -2.795 12.639 1.00 96.38 93 GLY A O 1
ATOM 704 N N . ILE A 1 94 ? -5.095 -2.288 14.073 1.00 96.88 94 ILE A N 1
ATOM 705 C CA . ILE A 1 94 ? -5.324 -0.889 13.668 1.00 96.88 94 ILE A CA 1
ATOM 706 C C . ILE A 1 94 ? -4.976 0.145 14.758 1.00 96.88 94 ILE A C 1
ATOM 708 O O . ILE A 1 94 ? -5.357 1.322 14.691 1.00 96.88 94 ILE A O 1
ATOM 712 N N . LEU A 1 95 ? -4.223 -0.266 15.780 1.00 95.75 95 LEU A N 1
ATOM 713 C CA . LEU A 1 95 ? -3.745 0.634 16.834 1.00 95.75 95 LEU A CA 1
ATOM 714 C C . LEU A 1 95 ? -2.708 1.636 16.307 1.00 95.75 95 LEU A C 1
ATOM 716 O O . LEU A 1 95 ? -2.805 2.838 16.557 1.00 95.75 95 LEU A O 1
ATOM 720 N N . VAL A 1 96 ? -1.731 1.155 15.536 1.00 93.38 96 VAL A N 1
ATOM 721 C CA . VAL A 1 96 ? -0.644 1.985 15.002 1.00 93.38 96 VAL A CA 1
ATOM 722 C C . VAL A 1 96 ? -0.971 2.397 13.564 1.00 93.38 96 VAL A C 1
ATOM 724 O O . VAL A 1 96 ? -0.929 1.540 12.677 1.00 93.38 96 VAL A O 1
ATOM 727 N N . PRO A 1 97 ? -1.280 3.683 13.305 1.00 92.56 97 PRO A N 1
ATOM 728 C CA . PRO A 1 97 ? -1.593 4.142 11.960 1.00 92.56 97 PRO A CA 1
ATOM 729 C C . PRO A 1 97 ? -0.366 4.056 11.041 1.00 92.56 97 PRO A C 1
ATOM 731 O O . PRO A 1 97 ? 0.757 4.323 11.484 1.00 92.56 97 PRO A O 1
ATOM 734 N N . PRO A 1 98 ? -0.548 3.707 9.756 1.00 95.38 98 PRO A N 1
ATOM 735 C CA . PRO A 1 98 ? 0.512 3.839 8.766 1.00 95.38 98 PRO A CA 1
ATOM 736 C C . PRO A 1 98 ? 0.823 5.321 8.504 1.00 95.38 98 PRO A C 1
ATOM 738 O O . PRO A 1 98 ? -0.040 6.184 8.637 1.00 95.38 98 PRO A O 1
ATOM 741 N N . ASP A 1 99 ? 2.036 5.620 8.036 1.00 95.06 99 ASP A N 1
ATOM 742 C CA . ASP A 1 99 ? 2.482 6.997 7.759 1.00 95.06 99 ASP A CA 1
ATOM 743 C C . ASP A 1 99 ? 1.629 7.673 6.669 1.00 95.06 99 ASP A C 1
ATOM 745 O O . ASP A 1 99 ? 1.520 8.897 6.618 1.00 95.06 99 ASP A O 1
ATOM 749 N N . ALA A 1 100 ? 1.035 6.866 5.786 1.00 93.00 100 ALA A N 1
ATOM 750 C CA . ALA A 1 100 ? 0.136 7.312 4.725 1.00 93.00 100 ALA A CA 1
ATOM 751 C C . ALA A 1 100 ? -1.327 7.493 5.184 1.00 93.00 100 ALA A C 1
ATOM 753 O O . ALA A 1 100 ? -2.134 7.988 4.399 1.00 93.00 100 ALA A O 1
ATOM 754 N N . GLY A 1 101 ? -1.660 7.106 6.420 1.00 96.19 101 GLY A N 1
ATOM 755 C CA . GLY A 1 101 ? -3.020 7.107 6.966 1.00 96.19 101 GLY A CA 1
ATOM 756 C C . GLY A 1 101 ? -3.833 5.848 6.637 1.00 96.19 101 GLY A C 1
ATOM 757 O O . GLY A 1 101 ? -3.564 5.136 5.660 1.00 96.19 101 GLY A O 1
ATOM 758 N N . TRP A 1 102 ? -4.832 5.567 7.471 1.00 96.81 102 TRP A N 1
ATOM 759 C CA . TRP A 1 102 ? -5.806 4.496 7.279 1.00 96.81 102 TRP A CA 1
ATOM 760 C C . TRP A 1 102 ? -6.590 4.653 5.987 1.00 96.81 102 TRP A C 1
ATOM 762 O O . TRP A 1 102 ? -6.762 3.665 5.281 1.00 96.81 102 TRP A O 1
ATOM 772 N N . ALA A 1 103 ? -6.997 5.872 5.623 1.00 96.00 103 ALA A N 1
ATOM 773 C CA . ALA A 1 103 ? -7.764 6.096 4.400 1.00 96.00 103 ALA A CA 1
ATOM 774 C C . ALA A 1 103 ? -7.022 5.606 3.148 1.00 96.00 103 ALA A C 1
ATOM 776 O O . ALA A 1 103 ? -7.622 5.001 2.261 1.00 96.00 103 ALA A O 1
ATOM 777 N N . TYR A 1 104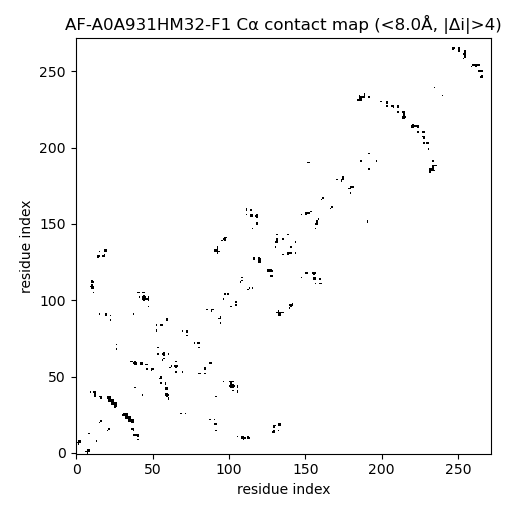 ? -5.704 5.825 3.093 1.00 95.25 104 TYR A N 1
ATOM 778 C CA . TYR A 1 104 ? -4.871 5.330 2.001 1.00 95.25 104 TYR A CA 1
ATOM 779 C C . TYR A 1 104 ? -4.751 3.806 2.027 1.00 95.25 104 TYR A C 1
ATOM 781 O O . TYR A 1 104 ? -4.917 3.157 0.998 1.00 95.25 104 TYR A O 1
ATOM 789 N N . LEU A 1 105 ? -4.443 3.228 3.192 1.00 96.81 105 LEU A N 1
ATOM 790 C CA . LEU A 1 105 ? -4.252 1.784 3.312 1.00 96.81 105 LEU A CA 1
ATOM 791 C C . LEU A 1 105 ? -5.535 1.019 2.974 1.00 96.81 105 LEU A C 1
ATOM 793 O O . LEU A 1 105 ? -5.475 0.049 2.226 1.00 96.81 105 LEU A O 1
ATOM 797 N N . VAL A 1 106 ? -6.672 1.461 3.509 1.00 96.88 106 VAL A N 1
ATOM 798 C CA . VAL A 1 106 ? -7.979 0.857 3.253 1.00 96.88 106 VAL A CA 1
ATOM 799 C C . VAL A 1 106 ? -8.293 0.883 1.759 1.00 96.88 106 VAL A C 1
ATOM 801 O O . VAL A 1 106 ? -8.587 -0.169 1.201 1.00 96.88 106 VAL A O 1
ATOM 804 N N . ASP A 1 107 ? -8.156 2.037 1.091 1.00 95.00 107 ASP A N 1
ATOM 805 C CA . ASP A 1 107 ? -8.394 2.152 -0.358 1.00 95.00 107 ASP A CA 1
ATOM 806 C C . ASP A 1 107 ? -7.465 1.227 -1.162 1.00 95.00 107 ASP A C 1
ATOM 808 O O . ASP A 1 107 ? -7.908 0.534 -2.078 1.00 95.00 107 ASP A O 1
ATOM 812 N N . GLU A 1 108 ? -6.184 1.144 -0.791 1.00 95.88 108 GLU A N 1
ATOM 813 C CA . GLU A 1 108 ? -5.211 0.287 -1.473 1.00 95.88 108 GLU A CA 1
ATOM 814 C C . GLU A 1 108 ? -5.527 -1.214 -1.283 1.00 95.88 108 GLU A C 1
ATOM 816 O O . GLU A 1 108 ? -5.432 -1.994 -2.235 1.00 95.88 108 GLU A O 1
ATOM 821 N N . ILE A 1 109 ? -5.944 -1.632 -0.082 1.00 96.94 109 ILE A N 1
ATOM 822 C CA . ILE A 1 109 ? -6.324 -3.023 0.212 1.00 96.94 109 ILE A CA 1
ATOM 823 C C . ILE A 1 109 ? -7.677 -3.381 -0.413 1.00 96.94 109 ILE A C 1
ATOM 825 O O . ILE A 1 109 ? -7.810 -4.466 -0.973 1.00 96.94 109 ILE A O 1
ATOM 829 N N . ASP A 1 110 ? -8.665 -2.490 -0.391 1.00 96.06 110 ASP A N 1
ATOM 830 C CA . ASP A 1 110 ? -9.966 -2.746 -1.015 1.00 96.06 110 ASP A CA 1
ATOM 831 C C . ASP A 1 110 ? -9.862 -2.854 -2.536 1.00 96.06 110 ASP A C 1
ATOM 833 O O . ASP A 1 110 ? -10.462 -3.746 -3.142 1.00 96.06 110 ASP A O 1
ATOM 837 N N . ARG A 1 111 ? -9.058 -1.992 -3.169 1.00 94.00 111 ARG A N 1
ATOM 838 C CA . ARG A 1 111 ? -8.866 -2.026 -4.624 1.00 94.00 111 ARG A CA 1
ATOM 839 C C . ARG A 1 111 ? -7.975 -3.180 -5.073 1.00 94.00 111 ARG A C 1
ATOM 841 O O . ARG A 1 111 ? -8.245 -3.786 -6.113 1.00 94.00 111 ARG A O 1
ATOM 848 N N . TY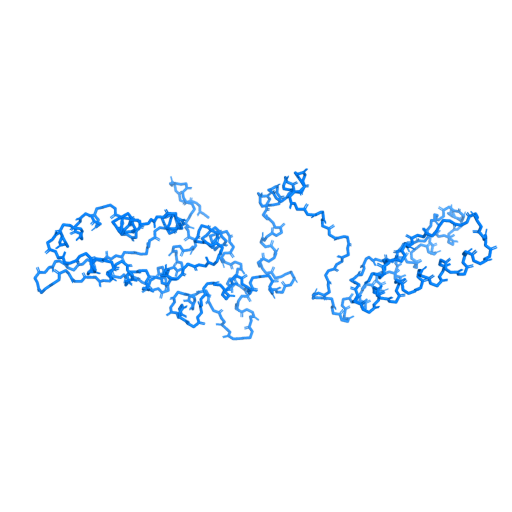R A 1 112 ? -6.905 -3.477 -4.333 1.00 96.12 112 TYR A N 1
ATOM 849 C CA . TYR A 1 112 ? -5.840 -4.358 -4.827 1.00 96.12 112 TYR A CA 1
ATOM 850 C C . TYR A 1 112 ? -5.479 -5.521 -3.903 1.00 96.12 112 TYR A C 1
ATOM 852 O O . TYR A 1 112 ? -4.591 -6.294 -4.258 1.00 96.12 112 TYR A O 1
ATOM 860 N N . GLY A 1 113 ? -6.164 -5.718 -2.776 1.00 95.19 113 GLY A N 1
ATOM 861 C CA . GLY A 1 113 ? -5.851 -6.738 -1.768 1.00 95.19 113 GLY A CA 1
ATOM 862 C C . GLY A 1 113 ? -5.666 -8.137 -2.352 1.00 95.19 113 GLY A C 1
ATOM 863 O O . GLY A 1 113 ? -4.619 -8.750 -2.168 1.00 95.19 113 GLY A O 1
ATOM 864 N N . ALA A 1 114 ? -6.595 -8.593 -3.195 1.00 94.19 114 ALA A N 1
ATOM 865 C CA . ALA A 1 114 ? -6.489 -9.898 -3.857 1.00 94.19 114 ALA A CA 1
ATOM 866 C C . ALA A 1 114 ? -5.269 -10.029 -4.794 1.00 94.19 114 ALA A C 1
ATOM 868 O O . ALA A 1 114 ? -4.754 -11.126 -5.018 1.00 94.19 114 ALA A O 1
ATOM 869 N N . ALA A 1 115 ? -4.816 -8.927 -5.396 1.00 95.06 115 ALA A N 1
ATOM 870 C CA . ALA A 1 115 ? -3.618 -8.909 -6.229 1.00 95.06 115 ALA A CA 1
ATOM 871 C C . ALA A 1 115 ? -2.344 -8.864 -5.371 1.00 95.06 115 ALA A C 1
ATOM 873 O O . ALA A 1 115 ? -1.379 -9.564 -5.680 1.00 95.06 115 ALA A O 1
ATOM 874 N N . ILE A 1 116 ? -2.378 -8.100 -4.275 1.00 96.31 116 ILE A N 1
ATOM 875 C CA . ILE A 1 116 ? -1.320 -8.029 -3.265 1.00 96.31 116 ILE A CA 1
ATOM 876 C C . ILE A 1 116 ? -1.074 -9.420 -2.667 1.00 96.31 116 ILE A C 1
ATOM 878 O O . ILE A 1 116 ? 0.064 -9.876 -2.673 1.00 96.31 116 ILE A O 1
ATOM 882 N N . GLU A 1 117 ? -2.116 -10.144 -2.245 1.00 94.44 117 GLU A N 1
ATOM 883 C CA . GLU A 1 117 ? -1.974 -11.505 -1.702 1.00 94.44 117 GLU A CA 1
ATOM 884 C C . GLU A 1 117 ? -1.294 -12.465 -2.673 1.00 94.44 117 GLU A C 1
ATOM 886 O O . GLU A 1 117 ? -0.417 -13.234 -2.285 1.00 94.44 117 GLU A O 1
ATOM 891 N N . LYS A 1 118 ? -1.666 -12.417 -3.956 1.00 93.12 118 LYS A N 1
ATOM 892 C CA . LYS A 1 118 ? -1.056 -13.288 -4.966 1.00 93.12 118 LYS A CA 1
ATOM 893 C C . LYS A 1 118 ? 0.435 -13.033 -5.134 1.00 93.12 118 LYS A C 1
ATOM 895 O O . LYS A 1 118 ? 1.181 -13.991 -5.338 1.00 93.12 118 LYS A O 1
ATOM 900 N N . ASP A 1 119 ? 0.858 -11.774 -5.075 1.00 93.44 119 ASP A N 1
ATOM 901 C CA . ASP A 1 119 ? 2.278 -11.436 -5.143 1.00 93.44 119 ASP A CA 1
ATOM 902 C C . ASP A 1 119 ? 3.008 -11.808 -3.842 1.00 93.44 119 ASP A C 1
ATOM 904 O O . ASP A 1 119 ? 4.129 -12.312 -3.914 1.00 93.44 119 ASP A O 1
ATOM 908 N N . LEU A 1 120 ? 2.366 -11.668 -2.674 1.00 93.19 120 LEU A N 1
ATOM 909 C CA . LEU A 1 120 ? 2.914 -12.119 -1.388 1.00 93.19 120 LEU A CA 1
ATOM 910 C C . LEU A 1 120 ? 3.122 -13.642 -1.341 1.00 93.19 120 LEU A C 1
ATOM 912 O O . LEU A 1 120 ? 4.200 -14.093 -0.958 1.00 93.19 120 LEU A O 1
ATOM 916 N N . PHE A 1 121 ? 2.172 -14.442 -1.839 1.00 90.19 121 PHE A N 1
ATOM 917 C CA . PHE A 1 121 ? 2.325 -15.904 -1.922 1.00 90.19 121 PHE A CA 1
ATOM 918 C C . PHE A 1 121 ? 3.504 -16.347 -2.798 1.00 90.19 121 PHE A C 1
ATOM 920 O O . PHE A 1 121 ? 4.028 -17.451 -2.637 1.00 90.19 121 PHE A O 1
ATOM 927 N N . ALA A 1 122 ? 3.927 -15.511 -3.749 1.00 85.69 122 ALA A N 1
ATOM 928 C CA . ALA A 1 122 ? 5.084 -15.787 -4.592 1.00 85.69 122 ALA A CA 1
ATOM 929 C C . ALA A 1 122 ? 6.421 -15.410 -3.923 1.00 85.69 122 ALA A C 1
ATOM 931 O O . ALA A 1 122 ? 7.485 -15.736 -4.463 1.00 85.69 122 ALA A O 1
ATOM 932 N N . MET A 1 123 ? 6.396 -14.729 -2.772 1.00 85.50 123 MET A N 1
ATOM 933 C CA . MET A 1 123 ? 7.602 -14.304 -2.069 1.00 85.50 123 MET A CA 1
ATOM 934 C C . MET A 1 123 ? 8.249 -15.434 -1.257 1.00 85.50 123 MET A C 1
ATO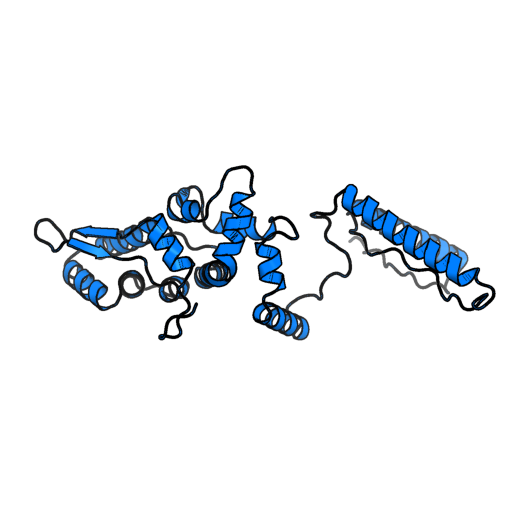M 936 O O . MET A 1 123 ? 7.565 -16.286 -0.683 1.00 85.50 123 MET A O 1
ATOM 940 N N . PRO A 1 124 ? 9.591 -15.434 -1.135 1.00 78.44 124 PRO A N 1
ATOM 941 C CA . PRO A 1 124 ? 10.288 -16.314 -0.206 1.00 78.44 124 PRO A CA 1
ATOM 942 C C . PRO A 1 124 ? 9.905 -15.951 1.236 1.00 78.44 124 PRO A C 1
ATOM 944 O O . PRO A 1 124 ? 10.373 -14.947 1.764 1.00 78.44 124 PRO A O 1
ATOM 947 N N . GLY A 1 125 ? 9.060 -16.764 1.866 1.00 79.50 125 GLY A N 1
ATOM 948 C CA . GLY A 1 125 ? 8.579 -16.520 3.229 1.00 79.50 125 GLY A CA 1
ATOM 949 C C . GLY A 1 125 ? 7.127 -16.922 3.470 1.00 79.50 125 GLY A C 1
ATOM 950 O O . GLY A 1 125 ? 6.767 -17.064 4.631 1.00 79.50 125 GLY A O 1
ATOM 951 N N . ASP A 1 126 ? 6.343 -17.157 2.405 1.00 80.69 126 ASP A N 1
ATOM 952 C CA . ASP A 1 126 ? 4.888 -17.394 2.494 1.00 80.69 126 ASP A CA 1
ATOM 953 C C . ASP A 1 126 ? 4.194 -16.296 3.319 1.00 80.69 126 ASP A C 1
ATOM 955 O O . ASP A 1 126 ? 3.385 -16.585 4.197 1.00 80.69 126 ASP A O 1
ATOM 959 N N . GLU A 1 127 ? 4.579 -15.034 3.073 1.00 87.69 127 GLU A N 1
ATOM 960 C CA . GLU A 1 127 ? 3.963 -13.876 3.726 1.00 87.69 127 GLU A CA 1
ATOM 961 C C . GLU A 1 127 ? 2.480 -13.808 3.336 1.00 87.69 127 GLU A C 1
ATOM 963 O O . GLU A 1 127 ? 2.123 -14.028 2.174 1.00 87.69 127 GLU A O 1
ATOM 968 N N . ARG A 1 128 ? 1.603 -13.501 4.295 1.00 92.38 128 ARG A N 1
ATOM 969 C CA . ARG A 1 128 ? 0.155 -13.390 4.067 1.00 92.38 128 ARG A CA 1
ATOM 970 C C . ARG A 1 128 ? -0.350 -12.065 4.596 1.00 92.38 128 ARG A C 1
ATOM 972 O O . ARG A 1 128 ? 0.112 -11.610 5.637 1.00 92.38 128 ARG A O 1
ATOM 979 N N . LEU A 1 129 ? -1.350 -11.467 3.945 1.00 94.75 129 LEU A N 1
ATOM 980 C CA . LEU A 1 129 ? -1.935 -10.214 4.440 1.00 94.75 129 LEU A CA 1
ATOM 981 C C . LEU A 1 129 ? -2.450 -10.338 5.880 1.00 94.75 129 LEU A C 1
ATOM 983 O O . LEU A 1 129 ? -2.308 -9.396 6.655 1.00 94.75 129 LEU A O 1
ATOM 987 N N . TYR A 1 130 ? -2.952 -11.514 6.271 1.00 95.38 130 TYR A N 1
ATOM 988 C CA . TYR A 1 130 ? -3.386 -11.788 7.645 1.00 95.38 130 TYR A CA 1
ATOM 989 C C . TYR A 1 130 ? -2.294 -11.537 8.699 1.00 95.38 130 TYR A C 1
ATOM 991 O O . TYR A 1 130 ? -2.618 -11.233 9.846 1.00 95.38 130 TYR A O 1
ATOM 999 N N . ASP A 1 131 ? -1.012 -11.646 8.336 1.00 94.19 131 ASP A N 1
ATOM 1000 C CA . ASP A 1 131 ? 0.108 -11.476 9.267 1.00 94.19 131 ASP A CA 1
ATOM 1001 C C . ASP A 1 131 ? 0.272 -10.017 9.716 1.00 94.19 131 ASP A C 1
ATOM 1003 O O . ASP A 1 131 ? 0.766 -9.769 10.815 1.00 94.19 131 ASP A O 1
ATOM 1007 N N . TRP A 1 132 ? -0.184 -9.051 8.909 1.00 95.06 132 TRP A N 1
ATOM 1008 C CA . TRP A 1 132 ? -0.200 -7.627 9.270 1.00 95.06 132 TRP A CA 1
ATOM 1009 C C . TRP A 1 132 ? -1.290 -7.267 10.271 1.00 95.06 132 TRP A C 1
ATOM 1011 O O . TRP A 1 132 ? -1.182 -6.240 10.929 1.00 95.06 132 TRP A O 1
ATOM 1021 N N . VAL A 1 133 ? -2.312 -8.111 10.402 1.00 96.19 133 VAL A N 1
ATOM 1022 C CA . VAL A 1 133 ? -3.355 -7.967 11.421 1.00 96.19 133 VAL A CA 1
ATOM 1023 C C . VAL A 1 133 ? -2.951 -8.745 12.677 1.00 96.19 133 VAL A C 1
ATOM 1025 O O . VAL A 1 133 ? -2.853 -8.180 13.765 1.00 96.19 133 VAL A O 1
ATOM 1028 N N . ARG A 1 134 ? -2.633 -10.039 12.516 1.00 94.88 134 ARG A N 1
ATOM 1029 C CA . ARG A 1 134 ? -2.345 -10.968 13.625 1.00 94.88 134 ARG A CA 1
ATOM 1030 C C . ARG A 1 134 ? -1.043 -10.677 14.363 1.00 94.88 134 ARG A C 1
ATOM 1032 O O . ARG A 1 134 ? -0.964 -10.913 15.562 1.00 94.88 134 ARG A O 1
ATOM 1039 N N . ASP A 1 135 ? -0.019 -10.224 13.648 1.00 93.12 135 ASP A N 1
ATOM 1040 C CA . ASP A 1 135 ? 1.318 -9.964 14.190 1.00 93.12 135 ASP A CA 1
ATOM 1041 C C . ASP A 1 135 ? 1.757 -8.529 13.868 1.00 93.12 135 ASP A C 1
ATOM 1043 O O . ASP A 1 135 ? 2.899 -8.266 13.487 1.00 93.12 135 ASP A O 1
ATOM 1047 N N . HIS A 1 136 ? 0.827 -7.579 13.998 1.00 91.56 136 HIS A N 1
ATOM 1048 C CA . HIS A 1 136 ? 1.016 -6.170 13.643 1.00 91.56 136 HIS A CA 1
ATOM 1049 C C . HIS A 1 136 ? 2.193 -5.496 14.384 1.00 91.56 136 HIS A C 1
ATOM 1051 O O . HIS A 1 136 ? 2.763 -4.524 13.885 1.00 91.56 136 HIS A O 1
ATOM 1057 N N . LEU A 1 137 ? 2.618 -6.034 15.536 1.00 88.06 137 LEU A N 1
ATOM 1058 C CA . LEU A 1 137 ? 3.805 -5.577 16.271 1.00 88.06 137 LEU A CA 1
ATOM 1059 C C . LEU A 1 137 ? 5.118 -5.875 15.526 1.00 88.06 137 LEU A C 1
ATOM 1061 O O . LEU A 1 137 ? 6.021 -5.036 15.512 1.00 88.06 137 LEU A O 1
ATOM 1065 N N . ASN A 1 138 ? 5.234 -7.043 14.884 1.00 91.19 138 ASN A N 1
ATOM 1066 C CA . ASN A 1 138 ? 6.406 -7.402 14.073 1.00 91.19 138 ASN A CA 1
ATOM 1067 C C . ASN A 1 138 ? 6.210 -7.071 12.582 1.00 91.19 138 ASN A C 1
ATOM 1069 O O . ASN A 1 138 ? 7.184 -6.871 11.847 1.00 91.19 138 ASN A O 1
ATOM 1073 N N . ASN A 1 139 ? 4.955 -6.967 12.143 1.00 92.69 139 ASN A N 1
ATOM 1074 C CA . ASN A 1 139 ? 4.531 -6.647 10.786 1.00 92.69 139 ASN A CA 1
ATOM 1075 C C . ASN A 1 139 ? 3.674 -5.374 10.767 1.00 92.69 139 ASN A C 1
ATOM 1077 O O . ASN A 1 139 ? 2.483 -5.436 10.476 1.00 92.69 139 ASN A O 1
ATOM 1081 N N . PRO A 1 140 ? 4.259 -4.190 11.024 1.00 94.44 140 PRO A N 1
ATOM 1082 C CA . PRO A 1 140 ? 3.506 -2.946 10.937 1.00 94.44 140 PRO A CA 1
ATOM 1083 C C . PRO A 1 140 ? 3.070 -2.684 9.490 1.00 94.44 140 PRO A C 1
ATOM 1085 O O . PRO A 1 140 ? 3.808 -2.994 8.549 1.00 94.44 140 PRO A O 1
ATOM 1088 N N . TRP A 1 141 ? 1.932 -2.021 9.283 1.00 96.19 141 TRP A N 1
ATOM 1089 C CA . TRP A 1 141 ? 1.426 -1.666 7.945 1.00 96.19 141 TRP A CA 1
ATOM 1090 C C . TRP A 1 141 ? 2.426 -0.873 7.095 1.00 96.19 141 TRP A C 1
ATOM 1092 O O . TRP A 1 141 ? 2.544 -1.088 5.890 1.00 96.19 141 TRP A O 1
ATOM 1102 N N . ASN A 1 142 ? 3.266 -0.049 7.724 1.00 95.44 142 ASN A N 1
ATOM 1103 C CA . ASN A 1 142 ? 4.377 0.635 7.055 1.00 95.44 142 ASN A CA 1
ATOM 1104 C C . ASN A 1 142 ? 5.399 -0.325 6.413 1.00 95.44 142 ASN A C 1
ATOM 1106 O O . ASN A 1 142 ? 6.128 0.056 5.496 1.00 95.44 142 ASN A O 1
ATOM 1110 N N . ARG A 1 143 ? 5.517 -1.573 6.883 1.00 94.88 143 ARG A N 1
ATOM 1111 C CA . ARG A 1 143 ? 6.294 -2.616 6.196 1.00 94.88 143 ARG A CA 1
ATOM 1112 C C . ARG A 1 143 ? 5.608 -3.022 4.894 1.00 94.88 143 ARG A C 1
ATOM 1114 O O . ARG A 1 143 ? 6.297 -3.048 3.878 1.00 94.88 143 ARG A O 1
ATOM 1121 N N . LEU A 1 144 ? 4.294 -3.271 4.912 1.00 95.31 144 LEU A N 1
ATOM 1122 C CA . LEU A 1 144 ? 3.535 -3.621 3.707 1.00 95.31 144 LEU A CA 1
ATOM 1123 C C . LEU A 1 144 ? 3.664 -2.516 2.660 1.00 95.31 144 LEU A C 1
ATOM 1125 O O . LEU A 1 144 ? 4.087 -2.775 1.539 1.00 95.31 144 LEU A O 1
ATOM 1129 N N . LEU A 1 145 ? 3.413 -1.264 3.051 1.00 95.44 145 LEU A N 1
ATOM 1130 C CA . LEU A 1 145 ? 3.465 -0.117 2.139 1.00 95.44 145 LEU A CA 1
ATOM 1131 C C . LEU A 1 145 ? 4.851 0.113 1.519 1.00 95.44 145 LEU A C 1
ATOM 1133 O O . LEU A 1 145 ? 4.949 0.573 0.385 1.00 95.44 145 LEU A O 1
ATOM 1137 N N . ARG A 1 146 ? 5.936 -0.233 2.222 1.00 93.25 146 ARG A N 1
ATOM 1138 C CA . ARG A 1 146 ? 7.299 -0.205 1.658 1.00 93.25 146 ARG A CA 1
ATOM 1139 C C . ARG A 1 146 ? 7.581 -1.374 0.717 1.00 93.25 146 ARG A C 1
ATOM 1141 O O . ARG A 1 146 ? 8.477 -1.271 -0.119 1.00 93.25 146 ARG A O 1
ATOM 1148 N N . LEU A 1 147 ? 6.850 -2.470 0.871 1.00 92.25 147 LEU A N 1
ATOM 1149 C CA . LEU A 1 147 ? 7.008 -3.695 0.102 1.00 92.25 147 LEU A CA 1
ATOM 1150 C C . LEU A 1 147 ? 6.208 -3.657 -1.210 1.00 92.25 147 LEU A C 1
ATOM 1152 O O . LEU A 1 147 ? 6.722 -4.132 -2.220 1.00 92.25 147 LEU A O 1
ATOM 1156 N N . LEU A 1 148 ? 5.043 -2.993 -1.248 1.00 92.88 148 LEU A N 1
ATOM 1157 C CA . LEU A 1 148 ? 4.227 -2.855 -2.468 1.00 92.88 148 LEU A CA 1
ATOM 1158 C C . LEU A 1 148 ? 5.017 -2.329 -3.689 1.00 92.88 148 LEU A C 1
ATOM 1160 O O . LEU A 1 148 ? 4.942 -2.943 -4.754 1.00 92.88 148 LEU A O 1
ATOM 1164 N N . PRO A 1 149 ? 5.836 -1.257 -3.592 1.00 88.75 149 PRO A N 1
ATOM 1165 C CA . PRO A 1 149 ? 6.620 -0.771 -4.730 1.00 88.75 149 PRO A CA 1
ATOM 1166 C C . PRO A 1 149 ? 7.774 -1.703 -5.120 1.00 88.75 149 PRO A C 1
ATOM 1168 O O . PRO A 1 149 ? 8.330 -1.567 -6.209 1.00 88.75 149 PRO A O 1
ATOM 1171 N N . ALA A 1 150 ? 8.171 -2.609 -4.223 1.00 86.81 150 ALA A N 1
ATOM 1172 C CA . ALA A 1 150 ? 9.238 -3.579 -4.438 1.00 86.81 150 ALA A CA 1
ATOM 1173 C C . ALA A 1 150 ? 8.730 -4.901 -5.031 1.00 86.81 150 ALA A C 1
ATOM 1175 O O . ALA A 1 150 ? 9.541 -5.795 -5.293 1.00 86.81 150 ALA A O 1
ATOM 1176 N N . PHE A 1 151 ? 7.418 -5.036 -5.260 1.00 88.69 151 PHE A N 1
ATOM 1177 C CA . PHE A 1 151 ? 6.871 -6.201 -5.939 1.00 88.69 151 PHE A CA 1
ATOM 1178 C C . PHE A 1 151 ? 7.472 -6.399 -7.338 1.00 88.69 151 PHE A C 1
ATOM 1180 O O . PHE A 1 151 ? 7.971 -5.455 -7.960 1.00 88.69 151 PHE A O 1
ATOM 1187 N N . PRO A 1 152 ? 7.477 -7.641 -7.855 1.00 84.19 152 PRO A N 1
ATOM 1188 C CA . PRO A 1 152 ? 8.001 -7.911 -9.184 1.00 84.19 152 PRO A CA 1
ATOM 1189 C C . PRO A 1 152 ? 7.283 -7.078 -10.252 1.00 84.19 152 PRO A C 1
ATOM 1191 O O . PRO A 1 152 ? 6.058 -7.093 -10.350 1.00 84.19 152 PRO A O 1
ATOM 1194 N N . GLU A 1 153 ? 8.043 -6.389 -11.107 1.00 78.69 153 GLU A N 1
ATOM 1195 C CA . GLU A 1 153 ? 7.470 -5.702 -12.268 1.00 78.69 153 GLU A CA 1
ATOM 1196 C C . GLU A 1 153 ? 6.739 -6.707 -13.174 1.00 78.69 153 GLU A C 1
ATOM 1198 O O . GLU A 1 153 ? 7.356 -7.637 -13.705 1.00 78.69 153 GLU A O 1
ATOM 1203 N N . GLY A 1 154 ? 5.437 -6.491 -13.383 1.00 80.00 154 GLY A N 1
ATOM 1204 C CA . GLY A 1 154 ? 4.559 -7.420 -14.103 1.00 80.00 154 GLY A CA 1
ATOM 1205 C C . GLY A 1 154 ? 3.886 -8.479 -13.219 1.00 80.00 154 GLY A C 1
ATOM 1206 O O . GLY A 1 154 ? 3.232 -9.368 -13.762 1.00 80.00 154 GLY A O 1
ATOM 1207 N N . GLY A 1 155 ? 4.041 -8.389 -11.894 1.00 87.12 155 GLY A N 1
ATOM 1208 C CA . GLY A 1 155 ? 3.251 -9.130 -10.909 1.00 87.12 155 GLY A CA 1
ATOM 1209 C C . GLY A 1 155 ? 1.775 -8.725 -10.905 1.00 87.12 155 GLY A C 1
ATOM 1210 O O . GLY A 1 155 ? 1.353 -7.818 -11.632 1.00 87.12 155 GLY A O 1
ATOM 1211 N N . TRP A 1 156 ? 0.978 -9.407 -10.087 1.00 93.56 156 TRP A N 1
ATOM 1212 C CA . TRP A 1 156 ? -0.469 -9.215 -10.022 1.00 93.56 156 TRP A CA 1
ATOM 1213 C C . TRP A 1 156 ? -0.846 -7.808 -9.571 1.00 93.56 156 TRP A C 1
ATOM 1215 O O . TRP A 1 156 ? -1.739 -7.209 -10.168 1.00 93.56 156 TRP A O 1
ATOM 1225 N N . TYR A 1 157 ? -0.150 -7.259 -8.576 1.00 94.62 157 TYR A N 1
ATOM 1226 C CA . TYR A 1 157 ? -0.386 -5.912 -8.069 1.00 94.62 157 TYR A CA 1
ATOM 1227 C C . TYR A 1 157 ? -0.113 -4.851 -9.140 1.00 94.62 157 TYR A C 1
ATOM 1229 O O . TYR A 1 157 ? -0.978 -4.031 -9.440 1.00 94.62 157 TYR A O 1
ATOM 1237 N N . PHE A 1 158 ? 1.040 -4.911 -9.816 1.00 91.00 158 PHE A N 1
ATOM 1238 C CA . PHE A 1 158 ? 1.348 -3.974 -10.905 1.00 91.00 158 PHE A CA 1
ATOM 1239 C C . PHE A 1 158 ? 0.417 -4.133 -12.112 1.00 91.00 158 PHE A C 1
ATOM 1241 O O . PHE A 1 158 ? 0.112 -3.145 -12.781 1.00 91.00 158 PHE A O 1
ATOM 1248 N N . ALA A 1 159 ? -0.049 -5.351 -12.398 1.00 92.12 159 ALA A N 1
ATOM 1249 C CA . ALA A 1 159 ? -1.059 -5.579 -13.424 1.00 92.12 159 ALA A CA 1
ATOM 1250 C C . ALA A 1 159 ? -2.422 -4.988 -13.025 1.00 92.12 159 ALA A C 1
ATOM 1252 O O . ALA A 1 159 ? -3.102 -4.426 -13.880 1.00 92.12 159 ALA A O 1
ATOM 1253 N N . ALA A 1 160 ? -2.815 -5.082 -11.752 1.00 93.25 160 ALA A N 1
ATOM 1254 C CA . ALA A 1 160 ? -4.038 -4.467 -11.244 1.00 93.25 160 ALA A CA 1
ATOM 1255 C C . ALA A 1 160 ? -3.959 -2.935 -11.317 1.00 93.25 160 ALA A C 1
ATOM 1257 O O . ALA A 1 160 ? -4.847 -2.315 -11.894 1.00 93.25 160 ALA A O 1
ATOM 1258 N N . LEU A 1 161 ? -2.845 -2.343 -10.869 1.00 91.69 161 LEU A N 1
ATOM 1259 C CA . LEU A 1 161 ? -2.576 -0.908 -11.010 1.00 91.69 161 LEU A CA 1
ATOM 1260 C C . LEU A 1 161 ? -2.621 -0.446 -12.471 1.00 91.69 161 LEU A C 1
ATOM 1262 O O . LEU A 1 161 ? -3.182 0.601 -12.777 1.00 91.69 161 LEU A O 1
ATOM 1266 N N . GLY A 1 162 ? -2.031 -1.221 -13.385 1.00 87.44 162 GLY A N 1
ATOM 1267 C CA . GLY A 1 162 ? -2.009 -0.899 -14.813 1.00 87.44 162 GLY A CA 1
ATOM 1268 C C . GLY A 1 162 ? -3.372 -0.989 -15.508 1.00 87.44 162 GLY A C 1
ATOM 1269 O O . GLY A 1 162 ? -3.511 -0.453 -16.604 1.00 87.44 162 GLY A O 1
ATOM 1270 N N . ASN A 1 163 ? -4.352 -1.651 -14.887 1.00 90.50 163 ASN A N 1
ATOM 1271 C CA . ASN A 1 163 ? -5.724 -1.777 -15.381 1.00 90.50 163 ASN A CA 1
ATOM 1272 C C . ASN A 1 163 ? -6.716 -0.866 -14.630 1.00 90.50 163 ASN A C 1
ATOM 1274 O O . ASN A 1 163 ? -7.914 -0.939 -14.894 1.00 90.50 163 ASN A O 1
ATOM 1278 N N . ASP A 1 164 ? -6.249 -0.038 -13.690 1.00 91.31 164 ASP A N 1
ATOM 1279 C CA . ASP A 1 164 ? -7.092 0.911 -12.962 1.00 91.31 164 ASP A CA 1
ATOM 1280 C C . ASP A 1 164 ? -7.194 2.239 -13.729 1.00 91.31 164 ASP A C 1
ATOM 1282 O O . ASP A 1 164 ? -6.335 3.124 -13.632 1.00 91.31 164 ASP A O 1
ATOM 1286 N N . ASP A 1 165 ? -8.269 2.365 -14.508 1.00 91.31 165 ASP A N 1
ATOM 1287 C CA . ASP A 1 165 ? -8.542 3.548 -15.324 1.00 91.31 165 ASP A CA 1
ATOM 1288 C C . ASP A 1 165 ? -8.772 4.813 -14.478 1.00 91.31 165 ASP A C 1
ATOM 1290 O O . ASP A 1 165 ? -8.370 5.904 -14.890 1.00 91.31 165 ASP A O 1
ATOM 1294 N N . GLU A 1 166 ? -9.388 4.698 -13.297 1.00 89.62 166 GLU A N 1
ATOM 1295 C CA . GLU A 1 166 ? -9.655 5.844 -12.416 1.00 89.62 166 GLU A CA 1
ATOM 1296 C C . GLU A 1 166 ? -8.350 6.415 -11.862 1.00 89.62 166 GLU A C 1
ATOM 1298 O O . GLU A 1 166 ? -8.099 7.625 -11.927 1.00 89.62 166 GLU A O 1
ATOM 1303 N N . ARG A 1 167 ? -7.476 5.536 -11.360 1.00 88.25 167 ARG A N 1
ATOM 1304 C CA . ARG A 1 167 ? -6.151 5.920 -10.869 1.00 88.25 167 ARG A CA 1
ATOM 1305 C C . ARG A 1 167 ? -5.311 6.509 -11.995 1.00 88.25 167 ARG A C 1
ATOM 1307 O O . ARG A 1 167 ? -4.661 7.537 -11.790 1.00 88.25 167 ARG A O 1
ATOM 1314 N N . ALA A 1 168 ? -5.353 5.914 -13.187 1.00 87.94 168 ALA A N 1
ATOM 1315 C CA . ALA A 1 168 ? -4.648 6.429 -14.356 1.00 87.94 168 ALA A CA 1
ATOM 1316 C C . ALA A 1 168 ? -5.118 7.843 -14.737 1.00 87.94 168 ALA A C 1
ATOM 1318 O O . ALA A 1 168 ? -4.288 8.724 -14.974 1.00 87.94 168 ALA A O 1
ATOM 1319 N N . GLN A 1 169 ? -6.431 8.097 -14.738 1.00 90.19 169 GLN A N 1
ATOM 1320 C CA . GLN A 1 169 ? -6.988 9.430 -14.994 1.00 90.19 169 GLN A CA 1
ATOM 1321 C C . GLN A 1 169 ? -6.525 10.447 -13.949 1.00 90.19 169 GLN A C 1
ATOM 1323 O O . GLN A 1 169 ? -6.036 11.517 -14.312 1.00 90.19 169 GLN A O 1
ATOM 1328 N N . LYS A 1 170 ? -6.583 10.094 -12.660 1.00 88.50 170 LYS A N 1
ATOM 1329 C CA . LYS A 1 170 ? -6.132 10.968 -11.569 1.00 88.50 170 LYS A CA 1
ATOM 1330 C C . LYS A 1 170 ? -4.647 11.324 -11.691 1.00 88.50 170 LYS A C 1
ATOM 1332 O O . LYS A 1 170 ? -4.277 12.481 -11.500 1.00 88.50 170 LYS A O 1
ATOM 1337 N N . ILE A 1 171 ? -3.793 10.361 -12.049 1.00 87.06 171 ILE A N 1
ATOM 1338 C CA . ILE A 1 171 ? -2.360 10.605 -12.292 1.00 87.06 171 ILE A CA 1
ATOM 1339 C C . ILE A 1 171 ? -2.162 11.566 -13.467 1.00 87.06 171 ILE A C 1
ATOM 1341 O O . ILE A 1 171 ? -1.415 12.533 -13.338 1.00 87.06 171 ILE A O 1
ATOM 1345 N N . LEU A 1 172 ? -2.870 11.359 -14.580 1.00 88.25 172 LEU A N 1
ATOM 1346 C CA . LEU A 1 172 ? -2.791 12.248 -15.742 1.00 88.25 172 LEU A CA 1
ATOM 1347 C C . LEU A 1 172 ? -3.248 13.676 -15.419 1.00 88.25 172 LEU A C 1
ATOM 1349 O O . LEU A 1 172 ? -2.657 14.634 -15.915 1.00 88.25 172 LEU A O 1
ATOM 1353 N N . GLU A 1 173 ? -4.272 13.845 -14.583 1.00 90.75 173 GLU A N 1
ATOM 1354 C CA . GLU A 1 173 ? -4.696 15.166 -14.114 1.00 90.75 173 GLU A CA 1
ATOM 1355 C C . GLU A 1 173 ? -3.626 15.844 -13.250 1.00 90.75 173 GLU A C 1
ATOM 1357 O O . GLU A 1 173 ? -3.342 17.028 -13.445 1.00 90.75 173 GLU A O 1
ATOM 1362 N N . MET A 1 174 ? -2.996 15.106 -12.330 1.00 87.69 174 MET A N 1
ATOM 1363 C CA . MET A 1 174 ? -1.899 15.619 -11.499 1.00 87.69 174 MET A CA 1
ATOM 1364 C C . MET A 1 174 ? -0.673 16.005 -12.344 1.00 87.69 174 MET A C 1
ATOM 1366 O O . MET A 1 174 ? -0.063 17.052 -12.112 1.00 87.69 174 MET A O 1
ATOM 1370 N N . GLU A 1 175 ? -0.341 15.221 -13.374 1.00 88.25 175 GLU A N 1
ATOM 1371 C CA . GLU A 1 175 ? 0.705 15.560 -14.350 1.00 88.25 175 GLU A CA 1
ATOM 1372 C C . GLU A 1 175 ? 0.368 16.843 -15.125 1.00 88.25 175 GLU A C 1
ATOM 1374 O O . GLU A 1 175 ? 1.225 17.711 -15.301 1.00 88.25 175 GLU A O 1
ATOM 1379 N N . GLN A 1 176 ? -0.889 17.010 -15.554 1.00 88.69 176 GLN A N 1
ATOM 1380 C CA . GLN A 1 176 ? -1.341 18.218 -16.256 1.00 88.69 176 GLN A CA 1
ATOM 1381 C C . GLN A 1 176 ? -1.295 19.468 -15.372 1.00 88.69 176 GLN A C 1
ATOM 1383 O O . GLN A 1 176 ? -1.014 20.561 -15.869 1.00 88.69 176 GLN A O 1
ATOM 1388 N N . ARG A 1 177 ? -1.539 19.316 -14.065 1.00 90.06 177 ARG A N 1
ATOM 1389 C CA . ARG A 1 177 ? -1.404 20.391 -13.068 1.00 90.06 177 ARG A CA 1
ATOM 1390 C C . ARG A 1 177 ? 0.051 20.682 -12.690 1.00 90.06 177 ARG A C 1
ATOM 1392 O O . ARG A 1 177 ? 0.314 21.695 -12.048 1.00 90.06 177 ARG A O 1
ATOM 1399 N N . GLY A 1 178 ? 0.996 19.839 -13.111 1.00 86.56 178 GLY A N 1
ATOM 1400 C CA . GLY A 1 178 ? 2.416 19.967 -12.787 1.00 86.56 178 GLY A CA 1
ATOM 1401 C C . GLY A 1 178 ? 2.773 19.533 -11.363 1.00 86.56 178 GLY A C 1
ATOM 1402 O O . GLY A 1 178 ? 3.863 19.850 -10.893 1.00 86.56 178 GLY A O 1
ATOM 1403 N N . GLU A 1 179 ? 1.875 18.819 -10.680 1.00 87.88 179 GLU A N 1
ATOM 1404 C CA . GLU A 1 179 ? 2.118 18.247 -9.349 1.00 87.88 179 GLU A CA 1
ATOM 1405 C C . GLU A 1 179 ? 3.046 17.027 -9.434 1.00 87.88 179 GLU A C 1
ATOM 1407 O O . GLU A 1 179 ? 3.839 16.774 -8.527 1.00 87.88 179 GLU A O 1
ATOM 1412 N N . LEU A 1 180 ? 2.992 16.306 -10.560 1.00 83.12 180 LEU A N 1
ATOM 1413 C CA . LEU A 1 180 ? 3.850 15.162 -10.851 1.00 83.12 180 LEU A CA 1
ATOM 1414 C C . LEU A 1 180 ? 4.708 15.408 -12.099 1.00 83.12 180 LEU A C 1
ATOM 1416 O O . LEU A 1 180 ? 4.222 15.954 -13.095 1.00 83.12 180 LEU A O 1
ATOM 1420 N N . PRO A 1 181 ? 5.991 15.000 -12.081 1.00 81.69 181 PRO A N 1
ATOM 1421 C CA . PRO A 1 181 ? 6.817 15.035 -13.275 1.00 81.69 181 PRO A CA 1
ATOM 1422 C C . PRO A 1 181 ? 6.302 14.017 -14.305 1.00 81.69 181 PRO A C 1
ATOM 1424 O O . PRO A 1 181 ? 5.864 12.932 -13.921 1.00 81.69 181 PRO A O 1
ATOM 1427 N N . PRO A 1 182 ? 6.416 14.312 -15.613 1.00 77.75 182 PRO A N 1
ATOM 1428 C CA . PRO A 1 182 ? 6.021 13.365 -16.644 1.00 77.75 182 PRO A CA 1
ATOM 1429 C C . PRO A 1 182 ? 6.870 12.089 -16.556 1.00 77.75 182 PRO A C 1
ATOM 1431 O O . PRO A 1 182 ? 8.059 12.157 -16.205 1.00 77.75 182 PRO A O 1
ATOM 1434 N N . PRO A 1 183 ? 6.312 10.930 -16.939 1.00 77.44 183 PRO A N 1
ATOM 1435 C CA . PRO A 1 183 ? 7.001 9.660 -16.813 1.00 77.44 183 PRO A CA 1
ATOM 1436 C C . PRO A 1 183 ? 8.298 9.654 -17.624 1.00 77.44 183 PRO A C 1
ATOM 1438 O O . PRO A 1 183 ? 8.383 10.137 -18.762 1.00 77.44 183 PRO A O 1
ATOM 1441 N N . SER A 1 184 ? 9.341 9.066 -17.037 1.00 78.38 184 SER A N 1
ATOM 1442 C CA . SER A 1 184 ? 10.609 8.856 -17.728 1.00 78.38 184 SER A CA 1
ATOM 1443 C C . SER A 1 184 ? 10.399 7.952 -18.944 1.00 78.38 184 SER A C 1
ATOM 1445 O O . SER A 1 184 ? 9.872 6.849 -18.842 1.00 78.38 184 SER A O 1
ATOM 1447 N N . LYS A 1 185 ? 10.908 8.374 -20.107 1.00 79.00 185 LYS A N 1
ATOM 1448 C CA . LYS A 1 185 ? 10.955 7.530 -21.317 1.00 79.00 185 LYS A CA 1
ATOM 1449 C C . LYS A 1 185 ? 11.945 6.368 -21.203 1.00 79.00 185 LYS A C 1
ATOM 1451 O O . LYS A 1 185 ? 11.982 5.512 -22.086 1.00 79.00 185 LYS A O 1
ATOM 1456 N N . ARG A 1 186 ? 12.817 6.388 -20.191 1.00 82.62 186 ARG A N 1
ATOM 1457 C CA . ARG A 1 186 ? 13.794 5.330 -19.932 1.00 82.62 186 ARG A CA 1
ATOM 1458 C C . ARG A 1 186 ? 13.214 4.351 -18.913 1.00 82.62 186 ARG A C 1
ATOM 1460 O O . ARG A 1 186 ? 12.681 4.823 -17.909 1.00 82.62 186 ARG A O 1
ATOM 1467 N N . PRO A 1 187 ? 13.351 3.036 -19.146 1.00 83.69 187 PRO A N 1
ATOM 1468 C CA . PRO A 1 187 ? 12.921 2.028 -18.187 1.00 83.69 187 PRO A CA 1
ATOM 1469 C C . PRO A 1 187 ? 13.721 2.127 -16.881 1.00 83.69 187 PRO A C 1
ATOM 1471 O O . PRO A 1 187 ? 14.807 2.717 -16.849 1.00 83.69 187 PRO A O 1
ATOM 1474 N N . SER A 1 188 ? 13.170 1.541 -15.818 1.00 81.88 188 SER A N 1
ATOM 1475 C CA . SER A 1 188 ? 13.816 1.450 -14.508 1.00 81.88 188 SER A CA 1
ATOM 1476 C C . SER A 1 188 ? 15.091 0.602 -14.562 1.00 81.88 188 SER A C 1
ATOM 1478 O O . SER A 1 188 ? 15.234 -0.284 -15.404 1.00 81.88 188 SER A O 1
ATOM 1480 N N . LEU A 1 189 ? 16.034 0.884 -13.654 1.00 83.75 189 LEU A N 1
ATOM 1481 C CA . LEU A 1 189 ? 17.149 -0.030 -13.368 1.00 83.75 189 LEU A CA 1
ATOM 1482 C C . LEU A 1 189 ? 16.665 -1.269 -12.609 1.00 83.75 189 LEU A C 1
ATOM 1484 O O . LEU A 1 189 ? 17.217 -2.354 -12.783 1.00 83.75 189 LEU A O 1
ATOM 1488 N N . VAL A 1 190 ? 15.644 -1.101 -11.766 1.00 79.06 190 VAL A N 1
ATOM 1489 C CA . VAL A 1 190 ? 14.988 -2.206 -11.066 1.00 79.06 190 VAL A CA 1
ATOM 1490 C C . VAL A 1 190 ? 14.340 -3.107 -12.116 1.00 79.06 190 VAL A C 1
ATOM 1492 O O . VAL A 1 190 ? 13.796 -2.622 -13.100 1.00 79.06 190 VAL A O 1
ATOM 1495 N N . GLY A 1 191 ? 14.506 -4.423 -11.981 1.00 75.38 191 GLY A N 1
ATOM 1496 C CA . GLY A 1 191 ? 14.000 -5.387 -12.963 1.00 75.38 191 GLY A CA 1
ATOM 1497 C C . GLY A 1 191 ? 14.762 -5.432 -14.296 1.00 75.38 191 GLY A C 1
ATOM 1498 O O . GLY A 1 191 ? 14.487 -6.313 -15.112 1.00 75.38 191 GLY A O 1
ATOM 1499 N N . TRP A 1 192 ? 15.744 -4.558 -14.550 1.00 84.50 192 TRP A N 1
ATOM 1500 C CA . TRP A 1 192 ? 16.568 -4.618 -15.762 1.00 84.50 192 TRP A CA 1
ATOM 1501 C C . TRP A 1 192 ? 17.675 -5.668 -15.641 1.00 84.50 192 TRP A C 1
ATOM 1503 O O . TRP A 1 192 ? 18.833 -5.380 -15.336 1.00 84.50 192 TRP A O 1
ATOM 1513 N N . THR A 1 193 ? 17.304 -6.924 -15.872 1.00 87.31 193 THR A N 1
ATOM 1514 C CA . THR A 1 193 ? 18.226 -8.059 -15.801 1.00 87.31 193 THR A CA 1
ATOM 1515 C C . THR A 1 193 ? 19.115 -8.163 -17.043 1.00 87.31 193 THR A C 1
ATOM 1517 O O . THR A 1 193 ? 18.821 -7.605 -18.105 1.00 87.31 193 THR A O 1
ATOM 1520 N N . TYR A 1 194 ? 20.197 -8.943 -16.938 1.00 87.75 194 TYR A N 1
ATOM 1521 C CA . TYR A 1 194 ? 21.032 -9.292 -18.092 1.00 87.75 194 TYR A CA 1
ATOM 1522 C C . TYR A 1 194 ? 20.201 -9.910 -19.226 1.00 87.75 194 TYR A C 1
ATOM 1524 O O . TYR A 1 194 ? 20.391 -9.561 -20.388 1.00 87.75 194 TYR A O 1
ATOM 1532 N N . GLU A 1 195 ? 19.236 -10.769 -18.896 1.00 89.00 195 GLU A N 1
ATOM 1533 C CA . GLU A 1 195 ? 18.337 -11.392 -19.870 1.00 89.00 195 GLU A CA 1
ATOM 1534 C C . GLU A 1 195 ? 17.476 -10.357 -20.598 1.00 89.00 195 GLU A C 1
ATOM 1536 O O . GLU A 1 195 ? 17.466 -10.338 -21.830 1.00 89.00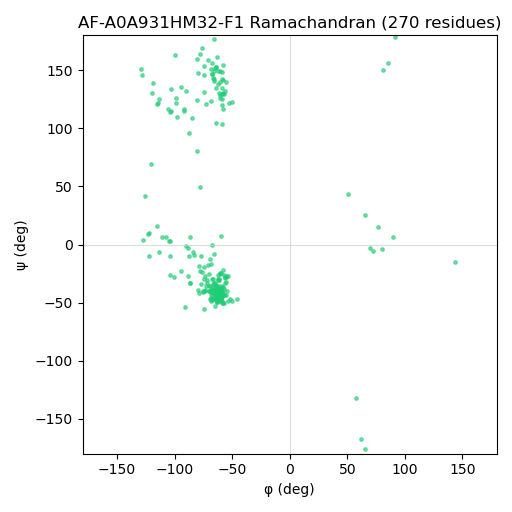 195 GLU A O 1
ATOM 1541 N N . ARG A 1 196 ? 16.827 -9.427 -19.875 1.00 89.19 196 ARG A N 1
ATOM 1542 C CA . ARG A 1 196 ? 16.076 -8.322 -20.502 1.00 89.19 196 ARG A CA 1
ATOM 1543 C C . ARG A 1 196 ? 16.981 -7.449 -21.377 1.00 89.19 196 ARG A C 1
ATOM 1545 O O . ARG A 1 196 ? 16.571 -7.039 -22.467 1.00 89.19 196 ARG A O 1
ATOM 1552 N N . ALA A 1 197 ? 18.223 -7.208 -20.957 1.00 90.00 197 ALA A N 1
ATOM 1553 C CA . ALA A 1 197 ? 19.201 -6.477 -21.758 1.00 90.00 197 ALA A CA 1
ATOM 1554 C C . ALA A 1 197 ? 19.563 -7.225 -23.056 1.00 90.00 197 ALA A C 1
ATOM 1556 O O . ALA A 1 197 ? 19.601 -6.611 -24.126 1.00 90.00 197 ALA A O 1
ATOM 1557 N N . GLN A 1 198 ? 19.781 -8.544 -22.997 1.00 94.00 198 GLN A N 1
ATOM 1558 C CA . GLN A 1 198 ? 20.044 -9.367 -24.183 1.00 94.00 198 GLN A CA 1
ATOM 1559 C C . GLN A 1 198 ? 18.840 -9.411 -25.125 1.00 94.00 198 GLN A C 1
ATOM 1561 O O . GLN A 1 198 ? 19.006 -9.187 -26.322 1.00 94.00 198 GLN A O 1
ATOM 1566 N N . LEU A 1 199 ? 17.629 -9.600 -24.598 1.00 93.12 199 LEU A N 1
ATOM 1567 C CA . LEU A 1 199 ? 16.396 -9.556 -25.388 1.00 93.12 199 LEU A CA 1
ATOM 1568 C C . LEU A 1 199 ? 16.227 -8.200 -26.086 1.00 93.12 199 LEU A C 1
ATOM 1570 O O . LEU A 1 199 ? 15.937 -8.146 -27.280 1.00 93.12 199 LEU A O 1
ATOM 1574 N N . THR A 1 200 ? 16.503 -7.100 -25.384 1.00 93.00 200 THR A N 1
ATOM 1575 C CA . THR A 1 200 ? 16.473 -5.753 -25.975 1.00 93.00 200 THR A CA 1
ATOM 1576 C C . THR A 1 200 ? 17.502 -5.610 -27.100 1.00 93.00 200 THR A C 1
ATOM 1578 O O . THR A 1 200 ? 17.185 -5.089 -28.170 1.00 93.00 200 THR A O 1
ATOM 1581 N N . ASN A 1 201 ? 18.722 -6.122 -26.909 1.00 93.50 201 ASN A N 1
ATOM 1582 C CA . ASN A 1 201 ? 19.755 -6.120 -27.949 1.00 93.50 201 ASN A CA 1
ATOM 1583 C C . ASN A 1 201 ? 19.363 -6.972 -29.167 1.00 93.50 201 ASN A C 1
ATOM 1585 O O . ASN A 1 201 ? 19.657 -6.585 -30.302 1.00 93.50 201 ASN A O 1
ATOM 1589 N N . MET A 1 202 ? 18.686 -8.102 -28.955 1.00 94.94 202 MET A N 1
ATOM 1590 C CA . MET A 1 202 ? 18.153 -8.935 -30.034 1.00 94.94 202 MET A CA 1
ATOM 1591 C C . MET A 1 202 ? 17.084 -8.180 -30.828 1.00 94.94 202 MET A C 1
ATOM 1593 O O . MET A 1 202 ? 17.180 -8.111 -32.052 1.00 94.94 202 MET A O 1
ATOM 1597 N N . VAL A 1 203 ? 16.121 -7.542 -30.155 1.00 94.69 203 VAL A N 1
ATOM 1598 C CA . VAL A 1 203 ? 15.076 -6.728 -30.803 1.00 94.69 203 VAL A CA 1
ATOM 1599 C C . VAL A 1 203 ? 15.685 -5.570 -31.600 1.00 94.69 203 VAL A C 1
ATOM 1601 O O . VAL A 1 203 ? 15.325 -5.362 -32.759 1.00 94.69 203 VAL A O 1
ATOM 1604 N N . ASP A 1 204 ? 16.648 -4.846 -31.024 1.00 94.19 204 ASP A N 1
ATOM 1605 C CA . ASP A 1 204 ? 17.356 -3.761 -31.715 1.00 94.19 204 ASP A CA 1
ATOM 1606 C C . ASP A 1 204 ? 18.105 -4.275 -32.959 1.00 94.19 204 ASP A C 1
ATOM 1608 O O . ASP A 1 204 ? 18.114 -3.617 -34.004 1.00 94.19 204 ASP A O 1
ATOM 1612 N N . SER A 1 205 ? 18.711 -5.463 -32.875 1.00 93.75 205 SER A N 1
ATOM 1613 C CA . SER A 1 205 ? 19.415 -6.096 -33.997 1.00 93.75 205 SER A CA 1
ATOM 1614 C C . SER A 1 205 ? 18.452 -6.523 -35.103 1.00 93.75 205 SER A C 1
ATOM 1616 O O . SER A 1 205 ? 18.707 -6.238 -36.273 1.00 93.75 205 SER A O 1
ATOM 1618 N N . LEU A 1 206 ? 17.314 -7.125 -34.750 1.00 94.88 206 LEU A N 1
ATOM 1619 C CA . LEU A 1 206 ? 16.270 -7.514 -35.701 1.00 94.88 206 LEU A CA 1
ATOM 1620 C C . LEU A 1 206 ? 15.699 -6.301 -36.443 1.00 94.88 206 LEU A C 1
ATOM 1622 O O . LEU A 1 206 ? 15.611 -6.333 -37.668 1.00 94.88 206 LEU A O 1
ATOM 1626 N N . ARG A 1 207 ? 15.425 -5.194 -35.741 1.00 92.50 207 ARG A N 1
ATOM 1627 C CA . ARG A 1 207 ? 14.978 -3.933 -36.364 1.00 92.50 207 ARG A CA 1
ATOM 1628 C C . ARG A 1 207 ? 15.997 -3.381 -37.360 1.00 92.50 207 ARG A C 1
ATOM 1630 O O . ARG A 1 207 ? 15.629 -2.843 -38.402 1.00 92.50 207 ARG A O 1
ATOM 1637 N N . ARG A 1 208 ? 17.295 -3.503 -37.062 1.00 90.56 208 ARG A N 1
ATOM 1638 C CA . ARG A 1 208 ? 18.363 -3.085 -37.986 1.00 90.56 208 ARG A CA 1
ATOM 1639 C C . ARG A 1 208 ? 18.455 -3.997 -39.203 1.00 90.56 208 ARG A C 1
ATOM 1641 O O . ARG A 1 208 ? 18.657 -3.491 -40.301 1.00 90.56 208 ARG A O 1
ATOM 1648 N N . ILE A 1 209 ? 18.294 -5.307 -39.022 1.00 91.12 209 ILE A N 1
ATOM 1649 C CA . ILE A 1 209 ? 18.263 -6.268 -40.131 1.00 91.12 209 ILE A CA 1
ATOM 1650 C C . ILE A 1 209 ? 17.059 -5.988 -41.033 1.00 91.12 209 ILE A C 1
ATOM 1652 O O . ILE A 1 209 ? 17.220 -5.919 -42.250 1.00 91.12 209 ILE A O 1
ATOM 1656 N N . GLU A 1 210 ? 15.877 -5.764 -40.459 1.00 89.38 210 GLU A N 1
ATOM 1657 C CA . GLU A 1 210 ? 14.668 -5.381 -41.193 1.00 89.38 210 GLU A CA 1
ATOM 1658 C C . GLU A 1 210 ? 14.897 -4.096 -42.003 1.00 89.38 210 GLU A C 1
ATOM 1660 O O . GLU A 1 210 ? 14.678 -4.076 -43.216 1.00 89.38 210 GLU A O 1
ATOM 1665 N N . HIS A 1 211 ? 15.433 -3.052 -41.360 1.00 89.19 211 HIS A N 1
ATOM 1666 C CA . HIS A 1 211 ? 15.764 -1.783 -42.014 1.00 89.19 211 HIS A CA 1
ATOM 1667 C C . HIS A 1 211 ? 16.771 -1.959 -43.156 1.00 89.19 211 HIS A C 1
ATOM 1669 O O . HIS A 1 211 ? 16.558 -1.440 -44.253 1.00 89.19 211 HIS A O 1
ATOM 1675 N N . ALA A 1 212 ? 17.835 -2.731 -42.935 1.00 87.62 212 ALA A N 1
ATOM 1676 C CA . ALA A 1 212 ? 18.844 -3.015 -43.949 1.00 87.62 212 ALA A CA 1
ATOM 1677 C C . ALA A 1 212 ? 18.261 -3.808 -45.127 1.00 87.62 212 ALA A C 1
ATOM 1679 O O . ALA A 1 212 ? 18.531 -3.481 -46.281 1.00 87.62 212 ALA A O 1
ATOM 1680 N N . THR A 1 213 ? 17.416 -4.802 -44.849 1.00 88.12 213 THR A N 1
ATOM 1681 C CA . THR A 1 213 ? 16.741 -5.617 -45.870 1.00 88.12 213 THR A CA 1
ATOM 1682 C C . THR A 1 213 ? 15.811 -4.757 -46.721 1.00 88.12 213 THR A C 1
ATOM 1684 O O . THR A 1 213 ? 15.836 -4.830 -47.952 1.00 88.12 213 THR A O 1
ATOM 1687 N N . TRP A 1 214 ? 15.042 -3.871 -46.083 1.00 85.88 214 TRP A N 1
ATOM 1688 C CA . TRP A 1 214 ? 14.192 -2.907 -46.775 1.00 85.88 214 TRP A CA 1
ATOM 1689 C C . TRP A 1 214 ? 15.009 -1.916 -47.612 1.00 85.88 214 TRP A C 1
ATOM 1691 O O . TRP A 1 214 ? 14.698 -1.681 -48.779 1.00 85.88 214 TRP A O 1
ATOM 1701 N N . GLY A 1 215 ? 16.092 -1.371 -47.053 1.00 84.12 215 GLY A N 1
ATOM 1702 C CA . GLY A 1 215 ? 16.983 -0.431 -47.736 1.00 84.12 215 GLY A CA 1
ATOM 1703 C C . GLY A 1 215 ? 17.758 -1.044 -48.909 1.00 84.12 215 GLY A C 1
ATOM 1704 O O . GLY A 1 215 ? 18.049 -0.342 -49.880 1.00 84.12 215 GLY A O 1
ATOM 1705 N N . ALA A 1 216 ? 18.059 -2.344 -48.845 1.00 83.38 216 ALA A N 1
ATOM 1706 C CA . ALA A 1 216 ? 18.709 -3.103 -49.911 1.00 83.38 216 ALA A CA 1
ATOM 1707 C C . ALA A 1 216 ? 17.743 -3.512 -51.038 1.00 83.38 216 ALA A C 1
ATOM 1709 O O . ALA A 1 216 ? 18.189 -3.824 -52.145 1.00 83.38 216 ALA A O 1
ATOM 1710 N N . SER A 1 217 ? 16.429 -3.488 -50.790 1.00 83.19 217 SER A N 1
ATOM 1711 C CA . SER A 1 217 ? 15.418 -3.818 -51.795 1.00 83.19 217 SER A CA 1
ATOM 1712 C C . SER A 1 217 ? 15.501 -2.868 -52.998 1.00 83.19 217 SER A C 1
ATOM 1714 O O . SER A 1 217 ? 15.408 -1.649 -52.823 1.00 83.19 217 SER A O 1
ATOM 1716 N N . PRO A 1 218 ? 15.574 -3.377 -54.244 1.00 80.75 218 PRO A N 1
ATOM 1717 C CA . PRO A 1 218 ? 15.605 -2.542 -55.447 1.00 80.75 218 PRO A CA 1
ATOM 1718 C C . PRO A 1 218 ? 14.419 -1.575 -55.558 1.00 80.75 218 PRO A C 1
ATOM 1720 O O . PRO A 1 218 ? 14.558 -0.497 -56.129 1.00 80.75 218 PRO A O 1
ATOM 1723 N N . LYS A 1 219 ? 13.263 -1.934 -54.977 1.00 79.25 219 LYS A N 1
ATOM 1724 C CA . LYS A 1 219 ? 12.046 -1.104 -54.975 1.00 79.25 219 LYS A CA 1
ATOM 1725 C C . LYS A 1 219 ? 12.134 0.106 -54.035 1.00 79.25 219 LYS A C 1
ATOM 1727 O O . LYS A 1 219 ? 11.470 1.112 -54.277 1.00 79.25 219 LYS A O 1
ATOM 1732 N N . PHE A 1 220 ? 12.943 0.019 -52.979 1.00 71.94 220 PHE A N 1
ATOM 1733 C CA . PHE A 1 220 ? 13.034 1.027 -51.915 1.00 71.94 220 PHE A CA 1
ATOM 1734 C C . PHE A 1 220 ? 14.453 1.577 -51.725 1.00 71.94 220 PHE A C 1
ATOM 1736 O O . PHE A 1 220 ? 14.708 2.338 -50.789 1.00 71.94 220 PHE A O 1
ATOM 1743 N N . LYS A 1 221 ? 15.371 1.243 -52.638 1.00 71.12 221 LYS A N 1
ATOM 1744 C CA . LYS A 1 221 ? 16.758 1.706 -52.642 1.00 71.12 221 LYS A CA 1
ATOM 1745 C C . LYS A 1 221 ? 16.812 3.235 -52.553 1.00 71.12 221 LYS A C 1
ATOM 1747 O O . LYS A 1 221 ? 16.232 3.938 -53.377 1.00 71.12 221 LYS A O 1
ATOM 1752 N N . GLY A 1 222 ? 17.485 3.744 -51.520 1.00 68.25 222 GLY A N 1
ATOM 1753 C CA . GLY A 1 222 ? 17.597 5.182 -51.233 1.00 68.25 222 GLY A CA 1
ATOM 1754 C C . GLY A 1 222 ? 16.387 5.820 -50.531 1.00 68.25 222 GLY A C 1
ATOM 1755 O O . GLY A 1 222 ? 16.463 6.985 -50.159 1.00 68.25 222 GLY A O 1
ATOM 1756 N N . LYS A 1 223 ? 15.295 5.075 -50.295 1.00 73.50 223 LYS A N 1
ATOM 1757 C CA . LYS A 1 223 ? 14.077 5.550 -49.603 1.00 73.50 223 LYS A CA 1
ATOM 1758 C C . LYS A 1 223 ? 13.942 5.043 -48.161 1.00 73.50 223 LYS A C 1
ATOM 1760 O O . LYS A 1 223 ? 12.948 5.337 -47.510 1.00 73.50 223 LYS A O 1
ATOM 1765 N N . GLY A 1 224 ? 14.924 4.295 -47.653 1.00 66.69 224 GLY A N 1
ATOM 1766 C CA . GLY A 1 224 ? 14.857 3.598 -46.359 1.00 66.69 224 GLY A CA 1
ATOM 1767 C C . GLY A 1 224 ? 14.820 4.478 -45.102 1.00 66.69 224 GLY A C 1
ATOM 1768 O O . GLY A 1 224 ? 14.752 3.942 -44.004 1.00 66.69 224 GLY A O 1
ATOM 1769 N N . GLY A 1 225 ? 14.854 5.808 -45.208 1.00 80.44 225 GLY A N 1
ATOM 1770 C CA . GLY A 1 225 ? 14.846 6.691 -44.037 1.00 80.44 225 GLY A CA 1
ATOM 1771 C C . GLY A 1 225 ? 16.062 6.500 -43.117 1.00 80.44 225 GLY A C 1
ATOM 1772 O O . GLY A 1 225 ? 17.059 5.874 -43.482 1.00 80.44 225 GLY A O 1
ATOM 1773 N N . LYS A 1 226 ? 15.997 7.080 -41.914 1.00 84.50 226 LYS A N 1
ATOM 1774 C CA . LYS A 1 226 ? 17.061 6.943 -40.907 1.00 84.50 226 LYS A CA 1
ATOM 1775 C C . LYS A 1 226 ? 17.019 5.545 -40.276 1.00 84.50 226 LYS A C 1
ATOM 1777 O O . LYS A 1 226 ? 15.922 5.024 -40.080 1.00 84.50 226 LYS A O 1
ATOM 1782 N N . PRO A 1 227 ? 18.178 4.965 -39.921 1.00 84.00 227 PRO A N 1
ATOM 1783 C CA . PRO A 1 227 ? 18.211 3.693 -39.216 1.00 84.00 227 PRO A CA 1
ATOM 1784 C C . PRO A 1 227 ? 17.453 3.789 -37.883 1.00 84.00 227 PRO A C 1
ATOM 1786 O O . PRO A 1 227 ? 17.433 4.863 -37.263 1.00 84.00 227 PRO A O 1
ATOM 1789 N N . PRO A 1 228 ? 16.836 2.685 -37.429 1.00 88.44 228 PRO A N 1
ATOM 1790 C CA . PRO A 1 228 ? 16.126 2.658 -36.161 1.00 88.44 228 PRO A CA 1
ATOM 1791 C C . PRO A 1 228 ? 17.075 3.018 -35.014 1.00 88.44 228 PRO A C 1
ATOM 1793 O O . PRO A 1 228 ? 18.209 2.534 -34.935 1.00 88.44 228 PRO A O 1
ATOM 1796 N N . LYS A 1 229 ? 16.604 3.896 -34.124 1.00 88.50 229 LYS A N 1
ATOM 1797 C CA . LYS A 1 229 ? 17.319 4.240 -32.891 1.00 88.50 229 LYS A CA 1
ATOM 1798 C C . LYS A 1 229 ? 17.319 3.035 -31.951 1.00 88.50 229 LYS A C 1
ATOM 1800 O O . LYS A 1 229 ? 16.391 2.230 -31.986 1.00 88.50 229 LYS A O 1
ATOM 1805 N N . ALA A 1 230 ? 18.353 2.932 -31.117 1.00 87.06 230 ALA A N 1
ATOM 1806 C CA . ALA A 1 230 ? 18.375 1.943 -30.045 1.00 87.06 230 ALA A CA 1
ATOM 1807 C C . ALA A 1 230 ? 17.166 2.147 -29.124 1.00 87.06 230 ALA A C 1
ATOM 1809 O O . ALA A 1 230 ? 16.775 3.291 -28.861 1.00 87.06 230 ALA A O 1
ATOM 1810 N N . SER A 1 231 ? 16.583 1.045 -28.659 1.00 89.00 231 SER A N 1
ATOM 1811 C CA . SER A 1 231 ? 15.487 1.102 -27.698 1.00 89.00 231 SER A CA 1
ATOM 1812 C C . SER A 1 231 ? 15.955 1.785 -26.404 1.00 89.00 231 SER A C 1
ATOM 1814 O O . SER A 1 231 ? 17.142 1.694 -26.071 1.00 89.00 231 SER A O 1
ATOM 1816 N N . PRO A 1 232 ? 15.066 2.491 -25.680 1.00 87.69 232 PRO A N 1
ATOM 1817 C CA . PRO A 1 232 ? 15.413 3.099 -24.401 1.00 87.69 232 PRO A CA 1
ATOM 1818 C C . PRO A 1 232 ? 15.981 2.062 -23.429 1.00 87.69 232 PRO A C 1
ATOM 1820 O O . PRO A 1 232 ? 15.499 0.934 -23.359 1.00 87.69 232 PRO A O 1
ATOM 1823 N N . ARG A 1 233 ? 17.011 2.455 -22.683 1.00 88.31 233 ARG A N 1
ATOM 1824 C CA . ARG A 1 233 ? 17.687 1.623 -21.682 1.00 88.31 233 ARG A CA 1
ATOM 1825 C C . ARG A 1 233 ? 17.761 2.400 -20.376 1.00 88.31 233 ARG A C 1
ATOM 1827 O O . ARG A 1 233 ? 17.805 3.640 -20.428 1.00 88.31 233 ARG A O 1
ATOM 1834 N N . PRO A 1 234 ? 17.779 1.711 -19.228 1.00 88.25 234 PRO A N 1
ATOM 1835 C CA . PRO A 1 234 ? 18.083 2.395 -17.994 1.00 88.25 234 PRO A CA 1
ATOM 1836 C C . PRO A 1 234 ? 19.511 2.922 -18.070 1.00 88.25 234 PRO A C 1
ATOM 1838 O O . PRO A 1 234 ? 20.346 2.385 -18.797 1.00 88.25 234 PRO A O 1
ATOM 1841 N N . GLN A 1 235 ? 19.774 3.998 -17.340 1.00 85.81 235 GLN A N 1
ATOM 1842 C CA . GLN A 1 235 ? 21.100 4.590 -17.286 1.00 85.81 235 GLN A CA 1
ATOM 1843 C C . GLN A 1 235 ? 21.652 4.442 -15.883 1.00 85.81 235 GLN A C 1
ATOM 1845 O O . GLN A 1 235 ? 21.064 4.926 -14.913 1.00 85.81 235 GLN A O 1
ATOM 1850 N N . THR A 1 236 ? 22.798 3.789 -15.780 1.00 85.88 236 THR A N 1
ATOM 1851 C CA . THR A 1 236 ? 23.496 3.665 -14.505 1.00 85.88 236 THR A CA 1
ATOM 1852 C C . THR A 1 236 ? 24.093 5.010 -14.088 1.00 85.88 236 THR A C 1
ATOM 1854 O O . THR A 1 236 ? 24.320 5.909 -14.902 1.00 85.88 236 THR A O 1
ATOM 1857 N N . ALA A 1 237 ? 24.372 5.174 -12.792 1.00 84.38 237 ALA A N 1
ATOM 1858 C CA . ALA A 1 237 ? 25.068 6.365 -12.299 1.00 84.38 237 ALA A CA 1
ATOM 1859 C C . ALA A 1 237 ? 26.444 6.541 -12.965 1.00 84.38 237 ALA A C 1
ATOM 1861 O O . ALA A 1 237 ? 26.829 7.662 -13.290 1.00 84.38 237 ALA A O 1
ATOM 1862 N N . ARG A 1 238 ? 27.139 5.429 -13.233 1.00 84.25 238 ARG A N 1
ATOM 1863 C CA . ARG A 1 238 ? 28.423 5.421 -13.935 1.00 84.25 238 ARG A CA 1
ATOM 1864 C C . ARG A 1 238 ? 28.292 5.934 -15.369 1.00 84.25 238 ARG A C 1
ATOM 1866 O O . ARG A 1 238 ? 29.020 6.841 -15.741 1.00 84.25 238 ARG A O 1
ATOM 1873 N N . GLU A 1 239 ? 27.335 5.421 -16.138 1.00 86.06 239 GLU A N 1
ATOM 1874 C CA . GLU A 1 239 ? 27.096 5.879 -17.515 1.00 86.06 239 GLU A CA 1
ATOM 1875 C C . GLU A 1 239 ? 26.687 7.355 -17.570 1.00 86.06 239 GLU A C 1
ATOM 1877 O O . GLU A 1 239 ? 27.085 8.066 -18.487 1.00 86.06 239 GLU A O 1
ATOM 1882 N N . ARG A 1 240 ? 25.911 7.839 -16.587 1.00 84.50 240 ARG A N 1
ATOM 1883 C CA . ARG A 1 240 ? 25.605 9.275 -16.469 1.00 84.50 240 ARG A CA 1
ATOM 1884 C C . ARG A 1 240 ? 26.868 10.106 -16.253 1.00 84.50 240 ARG A C 1
ATOM 1886 O O . ARG A 1 240 ? 27.007 11.159 -16.866 1.00 84.50 240 ARG A O 1
ATOM 1893 N N . ALA A 1 241 ? 27.776 9.643 -15.396 1.00 83.62 241 ALA A N 1
ATOM 1894 C CA . ALA A 1 241 ? 29.035 10.331 -15.129 1.00 83.62 241 ALA A CA 1
ATOM 1895 C C . ALA A 1 241 ? 29.975 10.314 -16.347 1.00 83.62 241 ALA A C 1
ATOM 1897 O O . ALA A 1 241 ? 30.559 11.344 -16.672 1.00 83.62 241 ALA A O 1
ATOM 1898 N N . GLU A 1 242 ? 30.081 9.182 -17.048 1.00 86.06 242 GLU A N 1
ATOM 1899 C CA . GLU A 1 242 ? 30.876 9.051 -18.277 1.00 86.06 242 GLU A CA 1
ATOM 1900 C C . GLU A 1 242 ? 30.327 9.949 -19.400 1.00 86.06 242 GLU A C 1
ATOM 1902 O O . GLU A 1 242 ? 31.091 10.659 -20.049 1.00 86.06 242 GLU A O 1
ATOM 1907 N N . GLU A 1 243 ? 29.002 9.993 -19.595 1.00 83.75 243 GLU A N 1
ATOM 1908 C CA . GLU A 1 243 ? 28.367 10.891 -20.572 1.00 8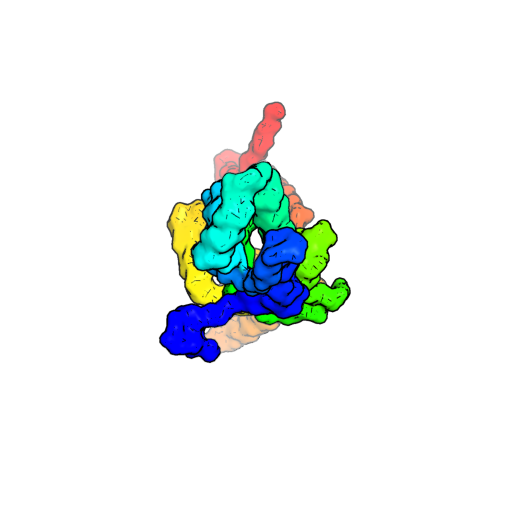3.75 243 GLU A CA 1
ATOM 1909 C C . GLU A 1 243 ? 28.607 12.364 -20.219 1.00 83.75 243 GLU A C 1
ATOM 1911 O O . GLU A 1 243 ? 28.932 13.167 -21.093 1.00 83.75 243 GLU A O 1
ATOM 1916 N N . TYR A 1 244 ? 28.507 12.716 -18.935 1.00 84.31 244 TYR A N 1
ATOM 1917 C CA . TYR A 1 244 ? 28.815 14.064 -18.467 1.00 84.31 244 TYR A CA 1
ATOM 1918 C C . TYR A 1 244 ? 30.274 14.446 -18.751 1.00 84.31 244 TYR A C 1
ATOM 1920 O O . TYR A 1 244 ? 30.526 15.516 -19.301 1.00 84.31 244 TYR A O 1
ATOM 1928 N N . GLN A 1 245 ? 31.232 13.569 -18.438 1.00 84.88 245 GLN A N 1
ATOM 1929 C CA . GLN A 1 245 ? 32.651 13.806 -18.721 1.00 84.88 245 GLN A CA 1
ATOM 1930 C C . GLN A 1 245 ? 32.912 13.966 -20.220 1.00 84.88 245 GLN A C 1
ATOM 1932 O O . GLN A 1 245 ? 33.550 14.934 -20.623 1.00 84.88 245 GLN A O 1
ATOM 1937 N N . ALA A 1 246 ? 32.343 13.094 -21.054 1.00 85.31 246 ALA A N 1
ATOM 1938 C CA . ALA A 1 246 ? 32.475 13.187 -22.505 1.00 85.31 246 ALA A CA 1
ATOM 1939 C C . ALA A 1 246 ? 31.890 14.496 -23.066 1.00 85.31 246 ALA A C 1
ATOM 1941 O O . ALA A 1 246 ? 32.435 15.065 -24.012 1.00 85.31 246 ALA A O 1
ATOM 1942 N N . LEU A 1 247 ? 30.792 15.001 -22.489 1.00 85.44 247 LEU A N 1
ATOM 1943 C CA . LEU A 1 247 ? 30.222 16.297 -22.866 1.00 85.44 247 LEU A CA 1
ATOM 1944 C C . LEU A 1 247 ? 31.124 17.465 -22.460 1.00 85.44 247 LEU A C 1
ATOM 1946 O O . LEU A 1 247 ? 31.268 18.404 -23.241 1.00 85.44 247 LEU A O 1
ATOM 1950 N N . VAL A 1 248 ? 31.744 17.405 -21.279 1.00 84.62 248 VAL A N 1
ATOM 1951 C CA . VAL A 1 248 ? 32.719 18.411 -20.831 1.00 84.62 248 VAL A CA 1
ATOM 1952 C C . VAL A 1 248 ? 33.945 18.416 -21.745 1.00 84.62 248 VAL A C 1
ATOM 1954 O O . VAL A 1 248 ? 34.315 19.472 -22.251 1.00 84.62 248 VAL A O 1
ATOM 1957 N N . GLU A 1 249 ? 34.519 17.248 -22.042 1.00 85.31 249 GLU A N 1
ATOM 1958 C CA . GLU A 1 249 ? 35.651 17.114 -22.967 1.00 85.31 249 GLU A CA 1
ATOM 1959 C C . GLU A 1 249 ? 35.298 17.605 -24.375 1.00 85.31 249 GLU A C 1
ATOM 1961 O O . GLU A 1 249 ? 36.073 18.327 -25.004 1.00 85.31 249 GLU A O 1
ATOM 1966 N N . HIS A 1 250 ? 34.106 17.259 -24.869 1.00 86.19 250 HIS A N 1
ATOM 1967 C CA . HIS A 1 250 ? 33.608 17.763 -26.143 1.00 86.19 250 HIS A CA 1
ATOM 1968 C C . HIS A 1 250 ? 33.494 19.290 -26.128 1.00 86.19 250 HIS A C 1
ATOM 1970 O O . HIS A 1 250 ? 33.917 19.933 -27.086 1.00 86.19 250 HIS A O 1
ATOM 1976 N N . ASP A 1 251 ? 32.935 19.881 -25.070 1.00 86.69 251 ASP A N 1
ATOM 1977 C CA . ASP A 1 251 ? 32.819 21.334 -24.934 1.00 86.69 251 ASP A CA 1
ATOM 1978 C C . ASP A 1 251 ? 34.194 22.012 -24.878 1.00 86.69 251 ASP A C 1
ATOM 1980 O O . ASP A 1 251 ? 34.381 23.071 -25.486 1.00 86.69 251 ASP A O 1
ATOM 1984 N N . ASP A 1 252 ? 35.171 21.392 -24.218 1.00 84.88 252 ASP A N 1
ATOM 1985 C CA . ASP A 1 252 ? 36.549 21.871 -24.172 1.00 84.88 252 ASP A CA 1
ATOM 1986 C C . ASP A 1 252 ? 37.198 21.827 -25.561 1.00 84.88 252 ASP A C 1
ATOM 1988 O O . ASP A 1 252 ? 37.646 22.868 -26.052 1.00 84.88 252 ASP A O 1
ATOM 1992 N N . ILE A 1 253 ? 37.162 20.681 -26.247 1.00 85.62 253 ILE A N 1
ATOM 1993 C CA . ILE A 1 253 ? 37.710 20.517 -27.604 1.00 85.62 253 ILE A CA 1
ATOM 1994 C C . ILE A 1 253 ? 37.008 21.456 -28.592 1.00 85.62 253 ILE A C 1
ATOM 1996 O O . ILE A 1 253 ? 37.664 22.168 -29.354 1.00 85.62 253 ILE A O 1
ATOM 2000 N N . ALA A 1 254 ? 35.676 21.505 -28.578 1.00 84.81 254 ALA A N 1
ATOM 2001 C CA . ALA A 1 254 ? 34.902 22.351 -29.477 1.00 84.81 254 ALA A CA 1
ATOM 2002 C C . ALA A 1 254 ? 35.181 23.838 -29.226 1.00 84.81 254 ALA A C 1
ATOM 2004 O O . ALA A 1 254 ? 35.313 24.597 -30.186 1.00 84.81 254 ALA A O 1
ATOM 2005 N N . SER A 1 255 ? 35.353 24.255 -27.966 1.00 85.44 255 SER A N 1
ATOM 2006 C CA . SER A 1 255 ? 35.746 25.630 -27.643 1.00 85.44 255 SER A CA 1
ATOM 2007 C C . SER A 1 255 ? 37.165 25.972 -28.112 1.00 85.44 255 SER A C 1
ATOM 2009 O O . SER A 1 255 ? 37.390 27.090 -28.570 1.00 85.44 255 SER A O 1
ATOM 2011 N N . GLN A 1 256 ? 38.104 25.020 -28.090 1.00 83.69 256 GLN A N 1
ATOM 2012 C CA . GLN A 1 256 ? 39.455 25.216 -28.630 1.00 83.69 256 GLN A CA 1
ATOM 2013 C C . GLN A 1 256 ? 39.461 25.311 -30.164 1.00 83.69 256 GLN A C 1
ATOM 2015 O O . GLN A 1 256 ? 40.171 26.141 -30.726 1.00 83.69 256 GLN A O 1
ATOM 2020 N N . VAL A 1 257 ? 38.658 24.489 -30.848 1.00 86.06 257 VAL A N 1
ATOM 2021 C CA . VAL A 1 257 ? 38.618 24.428 -32.321 1.00 86.06 257 VAL A CA 1
ATOM 2022 C C . VAL A 1 257 ? 37.811 25.580 -32.929 1.00 86.06 257 VAL A C 1
ATOM 2024 O O . VAL A 1 257 ? 38.204 26.144 -33.949 1.00 86.06 257 VAL A O 1
ATOM 2027 N N . LEU A 1 258 ? 36.669 25.929 -32.334 1.00 84.31 258 LEU A N 1
ATOM 2028 C CA . LEU A 1 258 ? 35.715 26.899 -32.888 1.00 84.31 258 LEU A CA 1
ATOM 2029 C C . LEU A 1 258 ? 35.774 28.270 -32.193 1.00 84.31 258 LEU A C 1
ATOM 2031 O O . LEU A 1 258 ? 35.170 29.231 -32.685 1.00 84.31 258 LEU A O 1
ATOM 2035 N N . GLY A 1 259 ? 36.498 28.383 -31.074 1.00 79.38 259 GLY A N 1
ATOM 2036 C CA . GLY A 1 259 ? 36.699 29.631 -30.341 1.00 79.38 259 GLY A CA 1
ATOM 2037 C C . GLY A 1 259 ? 35.382 30.278 -29.906 1.00 79.38 259 GLY A C 1
ATOM 2038 O O . GLY A 1 259 ? 34.469 29.621 -29.409 1.00 79.38 259 GLY A O 1
ATOM 2039 N N . SER A 1 260 ? 35.254 31.583 -30.154 1.00 77.38 260 SER A N 1
ATOM 2040 C CA . SER A 1 260 ? 34.086 32.395 -29.774 1.00 77.38 260 SER A CA 1
ATOM 2041 C C . SER A 1 260 ? 32.777 32.031 -30.485 1.00 77.38 260 SER A C 1
ATOM 2043 O O . SER A 1 260 ? 31.726 32.559 -30.129 1.00 77.38 260 SER A O 1
ATOM 2045 N N . ARG A 1 261 ? 32.812 31.144 -31.490 1.00 76.69 261 ARG A N 1
ATOM 2046 C CA . ARG A 1 261 ? 31.614 30.688 -32.214 1.00 76.69 261 ARG A CA 1
ATOM 2047 C C . ARG A 1 261 ? 30.927 29.494 -31.551 1.00 76.69 261 ARG A C 1
ATOM 2049 O O . ARG A 1 261 ? 29.833 29.134 -31.976 1.00 76.69 261 ARG A O 1
ATOM 2056 N N . TYR A 1 262 ? 31.555 28.871 -30.552 1.00 80.88 262 TYR A N 1
ATOM 2057 C CA . TYR A 1 262 ? 30.979 27.740 -29.833 1.00 80.88 262 TYR A CA 1
ATOM 2058 C C . TYR A 1 262 ? 30.343 28.179 -28.516 1.00 80.88 262 TYR A C 1
ATOM 2060 O O . TYR A 1 262 ? 31.008 28.723 -27.636 1.00 80.88 262 TYR A O 1
ATOM 2068 N N . THR A 1 263 ? 29.052 27.902 -28.362 1.00 80.88 263 THR A N 1
ATOM 2069 C CA . THR A 1 263 ? 28.347 28.043 -27.087 1.00 80.88 263 THR A CA 1
ATOM 2070 C C . THR A 1 263 ? 28.410 26.709 -26.353 1.00 80.88 263 THR A C 1
ATOM 2072 O O . THR A 1 263 ? 27.879 25.712 -26.849 1.00 80.88 263 THR A O 1
ATOM 2075 N N . ARG A 1 264 ? 29.067 26.686 -25.184 1.00 76.31 264 ARG A N 1
ATOM 2076 C CA . ARG A 1 264 ? 29.125 25.491 -24.328 1.00 76.31 264 ARG A CA 1
ATOM 2077 C C . ARG A 1 264 ? 27.722 25.046 -23.937 1.00 76.31 264 ARG A C 1
ATOM 2079 O O . ARG A 1 264 ? 26.844 25.873 -23.694 1.00 76.31 264 ARG A O 1
ATOM 2086 N N . ARG A 1 265 ? 27.525 23.732 -23.887 1.00 71.88 265 ARG A N 1
ATOM 2087 C CA . ARG A 1 265 ? 26.251 23.102 -23.528 1.00 71.88 265 ARG A CA 1
ATOM 2088 C C . ARG A 1 265 ? 26.140 22.892 -22.024 1.00 71.88 265 ARG A C 1
ATOM 2090 O O . ARG A 1 265 ? 25.030 22.886 -21.505 1.00 71.88 265 ARG A O 1
ATOM 2097 N N . LEU A 1 266 ? 27.275 22.748 -21.341 1.00 65.31 266 LEU A N 1
ATOM 2098 C CA . LEU A 1 266 ? 27.364 22.666 -19.889 1.00 65.31 266 LEU A CA 1
ATOM 2099 C C . LEU A 1 266 ? 28.134 23.878 -19.353 1.00 65.31 266 LEU A C 1
ATOM 2101 O O . LEU A 1 266 ? 29.295 24.107 -19.696 1.00 65.31 266 LEU A O 1
ATOM 2105 N N . THR A 1 267 ? 27.493 24.665 -18.493 1.00 58.72 267 THR A N 1
ATOM 2106 C CA . THR A 1 267 ? 28.191 25.633 -17.643 1.00 58.72 267 THR A CA 1
ATOM 2107 C C . THR A 1 267 ? 28.772 24.877 -16.450 1.00 58.72 267 THR A C 1
ATOM 2109 O O . THR A 1 267 ? 28.009 24.207 -15.752 1.00 58.72 267 THR A O 1
ATOM 2112 N N . PRO A 1 268 ? 30.088 24.956 -16.179 1.00 53.78 268 PRO A N 1
ATOM 2113 C CA . PRO A 1 268 ? 30.629 24.384 -14.956 1.00 53.78 268 PRO A CA 1
ATOM 2114 C C . PRO A 1 268 ? 29.933 25.064 -13.776 1.00 53.78 268 PRO A C 1
ATOM 2116 O O . PRO A 1 268 ? 29.905 26.293 -13.694 1.00 53.78 268 PRO A O 1
ATOM 2119 N N . SER A 1 269 ? 29.328 24.273 -12.890 1.00 50.44 269 SER A N 1
ATOM 2120 C CA . SER A 1 269 ? 28.833 24.761 -11.607 1.00 50.44 269 SER A CA 1
ATOM 2121 C C . SER A 1 269 ? 30.026 25.354 -10.862 1.00 50.44 269 SER A C 1
ATOM 2123 O O . SER A 1 269 ? 30.904 24.616 -10.412 1.00 50.44 269 SER A O 1
ATOM 2125 N N . GLY A 1 270 ? 30.111 26.683 -10.829 1.00 36.66 270 GLY A N 1
ATOM 2126 C CA . GLY A 1 270 ? 31.194 27.398 -10.171 1.00 36.66 270 GLY A CA 1
ATOM 2127 C C . GLY A 1 270 ? 31.246 27.010 -8.701 1.00 36.66 270 GLY A C 1
ATOM 2128 O O . GLY A 1 270 ? 30.293 27.255 -7.965 1.00 36.66 270 GLY A O 1
ATOM 2129 N N . GLY A 1 271 ? 32.353 26.392 -8.293 1.00 37.94 271 GLY A N 1
ATOM 2130 C CA . GLY A 1 271 ? 32.706 26.281 -6.888 1.00 37.94 271 GLY A CA 1
ATOM 2131 C C . GLY A 1 271 ? 32.878 27.682 -6.308 1.00 37.94 271 GLY A C 1
ATOM 2132 O O . GLY A 1 271 ? 33.616 28.497 -6.865 1.00 37.94 271 GLY A O 1
ATOM 2133 N N . SER A 1 272 ? 32.150 27.949 -5.226 1.00 33.50 272 SER A N 1
ATOM 2134 C CA . SER A 1 272 ? 32.542 28.920 -4.201 1.00 33.50 272 SER A CA 1
ATOM 2135 C C . SER A 1 272 ? 33.187 28.155 -3.057 1.00 33.50 272 SER A C 1
ATOM 2137 O O . SER A 1 272 ? 32.683 27.045 -2.769 1.00 33.50 272 SER A O 1
#

Mean predicted aligned error: 9.6 Å

Sequence (272 aa):
MSDDNGSAASFFRTLLEEAAGPFVVNLGDDGPELVIEAPEAGDVAVLDTTVSVHDQLDLLVGEQLADIIADHYAHRPFSELADLVDDIREHFGILVPPDAGWAYLVDEIDRYGAAIEKDLFAMPGDERLYDWVRDHLNNPWNRLLRLLPAFPEGGWYFAALGNDDERAQKILEMEQRGELPPPSKRPSLVGWTYERAQLTNMVDSLRRIEHATWGASPKFKGKGGKPPKASPRPQTARERAEEYQALVEHDDIASQVLGSRYTRRLTPSGGS

pLDDT: mean 87.17, std 12.59, range [29.17, 97.44]

Radius of gyratio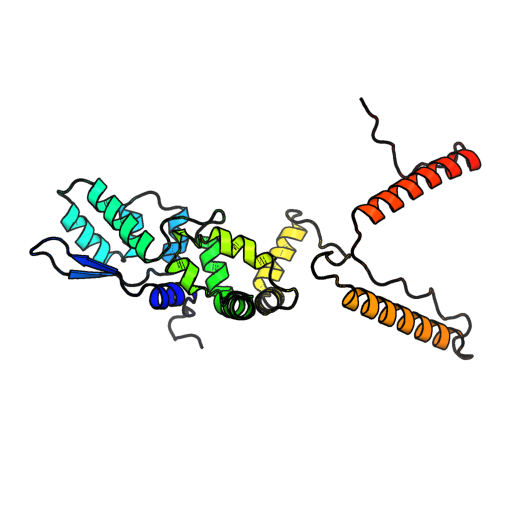n: 29.32 Å; Cα contacts (8 Å, |Δi|>4): 251; chains: 1; bounding box: 68×50×92 Å